Protein AF-0000000073390754 (afdb_homodimer)

Structure (mmCIF, N/CA/C/O backbone):
data_AF-0000000073390754-model_v1
#
loop_
_entity.id
_entity.type
_entity.pdbx_description
1 polymer 'Bleomycin resistance protein'
#
loop_
_atom_site.group_PDB
_atom_site.id
_atom_site.type_symbol
_atom_site.label_atom_id
_atom_site.label_alt_id
_atom_site.label_comp_id
_atom_site.label_asym_id
_atom_site.label_entity_id
_atom_site.label_seq_id
_atom_site.pdbx_PDB_ins_code
_atom_site.Cartn_x
_atom_site.Cartn_y
_atom_site.Cartn_z
_atom_site.occupancy
_atom_site.B_iso_or_equiv
_atom_site.auth_seq_id
_atom_site.auth_comp_id
_atom_site.auth_asym_id
_atom_site.auth_atom_id
_atom_site.pdbx_PDB_model_num
ATOM 1 N N . MET A 1 1 ? 7.16 15.562 25.062 1 41.97 1 MET A N 1
ATOM 2 C CA . MET A 1 1 ? 7.465 14.672 23.938 1 41.97 1 MET A CA 1
ATOM 3 C C . MET A 1 1 ? 6.258 14.523 23.016 1 41.97 1 MET A C 1
ATOM 5 O O . MET A 1 1 ? 5.184 14.117 23.453 1 41.97 1 MET A O 1
ATOM 9 N N . GLU A 1 2 ? 6.078 15.406 22.109 1 54.12 2 GLU A N 1
ATOM 10 C CA . GLU A 1 2 ? 4.82 15.5 21.375 1 54.12 2 GLU A CA 1
ATOM 11 C C . GLU A 1 2 ? 4.336 14.125 20.938 1 54.12 2 GLU A C 1
ATOM 13 O O . GLU A 1 2 ? 5.105 13.328 20.391 1 54.12 2 GLU A O 1
ATOM 18 N N . HIS A 1 3 ? 3.504 13.57 21.734 1 63.25 3 HIS A N 1
ATOM 19 C CA . HIS A 1 3 ? 2.98 12.203 21.672 1 63.25 3 HIS A CA 1
ATOM 20 C C . HIS A 1 3 ? 2.473 11.883 20.266 1 63.25 3 HIS A C 1
ATOM 22 O O . HIS A 1 3 ? 1.561 12.539 19.766 1 63.25 3 HIS A O 1
ATOM 28 N N . ALA A 1 4 ? 3.346 11.25 19.359 1 79.56 4 ALA A N 1
ATOM 29 C CA . ALA A 1 4 ? 2.984 10.812 18.016 1 79.56 4 ALA A CA 1
ATOM 30 C C . ALA A 1 4 ? 1.886 9.75 18.062 1 79.56 4 ALA A C 1
ATOM 32 O O . ALA A 1 4 ? 1.919 8.844 18.906 1 79.56 4 ALA A O 1
ATOM 33 N N . ALA A 1 5 ? 0.81 10.047 17.453 1 88.44 5 ALA A N 1
ATOM 34 C CA . ALA A 1 5 ? -0.291 9.094 17.344 1 88.44 5 ALA A CA 1
ATOM 35 C C . ALA A 1 5 ? 0.131 7.859 16.547 1 88.44 5 ALA A C 1
ATOM 37 O O . ALA A 1 5 ? 0.721 7.977 15.477 1 88.44 5 ALA A O 1
ATOM 38 N N . PRO A 1 6 ? -0.139 6.688 17.031 1 90.75 6 PRO A N 1
ATOM 39 C CA . PRO A 1 6 ? 0.403 5.477 16.422 1 90.75 6 PRO A CA 1
ATOM 40 C C . PRO A 1 6 ? -0.321 5.098 15.125 1 90.75 6 PRO A C 1
ATOM 42 O O . PRO A 1 6 ? -1.534 5.289 15.016 1 90.75 6 PRO A O 1
ATOM 45 N N . LEU A 1 7 ? 0.376 4.578 14.18 1 96.25 7 LEU A N 1
ATOM 46 C CA . LEU A 1 7 ? -0.128 3.854 13.016 1 96.25 7 LEU A CA 1
ATOM 47 C C . LEU A 1 7 ? -0.094 2.348 13.25 1 96.25 7 LEU A C 1
ATOM 49 O O . LEU A 1 7 ? 0.881 1.823 13.797 1 96.25 7 LEU A O 1
ATOM 53 N N . HIS A 1 8 ? -1.084 1.657 12.797 1 97 8 HIS A N 1
ATOM 54 C CA . HIS A 1 8 ? -1.181 0.228 13.078 1 97 8 HIS A CA 1
ATOM 55 C C . HIS A 1 8 ? -0.895 -0.595 11.82 1 97 8 HIS A C 1
ATOM 57 O O . HIS A 1 8 ? -0.426 -1.731 11.914 1 97 8 HIS A O 1
ATOM 63 N N . ALA A 1 9 ? -1.192 -0.097 10.68 1 98.25 9 ALA A N 1
ATOM 64 C CA . ALA A 1 9 ? -0.991 -0.805 9.414 1 98.25 9 ALA A CA 1
ATOM 65 C C . ALA A 1 9 ? -1.046 0.157 8.234 1 98.25 9 ALA A C 1
ATOM 67 O O . ALA A 1 9 ? -1.713 1.192 8.297 1 98.25 9 ALA A O 1
ATOM 68 N N . THR A 1 10 ? -0.348 -0.12 7.246 1 98.81 10 THR A N 1
ATOM 69 C CA . THR A 1 10 ? -0.515 0.502 5.938 1 98.81 10 THR A CA 1
ATOM 70 C C . THR A 1 10 ? -1.057 -0.503 4.926 1 98.81 10 THR A C 1
ATOM 72 O O . THR A 1 10 ? -0.692 -1.681 4.957 1 98.81 10 THR A O 1
ATOM 75 N N . ILE A 1 11 ? -1.938 -0.03 4.105 1 98.94 11 ILE A N 1
ATOM 76 C CA . ILE A 1 11 ? -2.68 -0.898 3.197 1 98.94 11 ILE A CA 1
ATOM 77 C C . ILE A 1 11 ? -2.576 -0.363 1.771 1 98.94 11 ILE A C 1
ATOM 79 O O . ILE A 1 11 ? -2.967 0.775 1.498 1 98.94 11 ILE A O 1
ATOM 83 N N . PRO A 1 12 ? -2.066 -1.199 0.86 1 99 12 PRO A N 1
ATOM 84 C CA . PRO A 1 12 ? -2.055 -0.756 -0.536 1 99 12 PRO A CA 1
ATOM 85 C C . PRO A 1 12 ? -3.459 -0.607 -1.118 1 99 12 PRO A C 1
ATOM 87 O O . PRO A 1 12 ? -4.359 -1.375 -0.772 1 99 12 PRO A O 1
ATOM 90 N N . VAL A 1 13 ? -3.602 0.391 -1.93 1 99 13 VAL A N 1
ATOM 91 C CA . VAL A 1 13 ? -4.781 0.561 -2.775 1 99 13 VAL A CA 1
ATOM 92 C C . VAL A 1 13 ? -4.379 0.456 -4.246 1 99 13 VAL A C 1
ATOM 94 O O . VAL A 1 13 ? -3.65 1.308 -4.758 1 99 13 VAL A O 1
ATOM 97 N N . LEU A 1 14 ? -4.855 -0.544 -4.91 1 99 14 LEU A N 1
ATOM 98 C CA . LEU A 1 14 ? -4.449 -0.851 -6.277 1 99 14 LEU A CA 1
ATOM 99 C C . LEU A 1 14 ? -5.566 -0.528 -7.262 1 99 14 LEU A C 1
ATOM 101 O O . LEU A 1 14 ? -6.746 -0.557 -6.902 1 99 14 LEU A O 1
ATOM 105 N N . ALA A 1 15 ? -5.184 -0.204 -8.461 1 98.94 15 ALA A N 1
ATOM 106 C CA . ALA A 1 15 ? -6.148 0.041 -9.531 1 98.94 15 ALA A CA 1
ATOM 107 C C . ALA A 1 15 ? -6.688 -1.271 -10.094 1 98.94 15 ALA A C 1
ATOM 109 O O . ALA A 1 15 ? -5.934 -2.229 -10.281 1 98.94 15 ALA A O 1
ATOM 110 N N . SER A 1 16 ? -7.922 -1.329 -10.297 1 98.94 16 SER A N 1
ATOM 111 C CA . SER A 1 16 ? -8.57 -2.475 -10.93 1 98.94 16 SER A CA 1
ATOM 112 C C . SER A 1 16 ? -9.461 -2.039 -12.094 1 98.94 16 SER A C 1
ATOM 114 O O . SER A 1 16 ? -10.273 -1.123 -11.953 1 98.94 16 SER A O 1
ATOM 116 N N . LEU A 1 17 ? -9.336 -2.711 -13.234 1 98.88 17 LEU A N 1
ATOM 117 C CA . LEU A 1 17 ? -10.18 -2.408 -14.383 1 98.88 17 LEU A CA 1
ATOM 118 C C . LEU A 1 17 ? -11.5 -3.166 -14.305 1 98.88 17 LEU A C 1
ATOM 120 O O . LEU A 1 17 ? -12.461 -2.832 -15.008 1 98.88 17 LEU A O 1
ATOM 124 N N . ASP A 1 18 ? -11.547 -4.199 -13.539 1 98.88 18 ASP A N 1
ATOM 125 C CA . ASP A 1 18 ? -12.695 -5.074 -13.297 1 98.88 18 ASP A CA 1
ATOM 126 C C . ASP A 1 18 ? -12.578 -5.77 -11.945 1 98.88 18 ASP A C 1
ATOM 128 O O . ASP A 1 18 ? -11.773 -6.688 -11.773 1 98.88 18 ASP A O 1
ATOM 132 N N . LEU A 1 19 ? -13.445 -5.387 -11.016 1 98.88 19 LEU A N 1
ATOM 133 C CA . LEU A 1 19 ? -13.305 -5.848 -9.633 1 98.88 19 LEU A CA 1
ATOM 134 C C . LEU A 1 19 ? -13.609 -7.336 -9.531 1 98.88 19 LEU A C 1
ATOM 136 O O . LEU A 1 19 ? -13.039 -8.031 -8.68 1 98.88 19 LEU A O 1
ATOM 140 N N . ASP A 1 20 ? -14.461 -7.82 -10.383 1 98.81 20 ASP A N 1
ATOM 141 C CA . ASP A 1 20 ? -14.727 -9.258 -10.383 1 98.81 20 ASP A CA 1
ATOM 142 C C . ASP A 1 20 ? -13.484 -10.039 -10.82 1 98.81 20 ASP A C 1
ATOM 144 O O . ASP A 1 20 ? -13.172 -11.078 -10.242 1 98.81 20 ASP A O 1
ATOM 148 N N . GLU A 1 21 ? -12.828 -9.555 -11.828 1 98.88 21 GLU A N 1
ATOM 149 C CA . GLU A 1 21 ? -11.602 -10.195 -12.281 1 98.88 21 GLU A CA 1
ATOM 150 C C . GLU A 1 21 ? -10.516 -10.133 -11.211 1 98.88 21 GLU A C 1
ATOM 152 O O . GLU A 1 21 ? -9.789 -11.102 -11 1 98.88 21 GLU A O 1
ATOM 157 N N . SER A 1 22 ? -10.406 -8.977 -10.516 1 98.94 22 SER A N 1
ATOM 158 C CA . SER A 1 22 ? -9.453 -8.867 -9.414 1 98.94 22 SER A CA 1
ATOM 159 C C . SER A 1 22 ? -9.789 -9.836 -8.289 1 98.94 22 SER A C 1
ATOM 161 O O . SER A 1 22 ? -8.922 -10.555 -7.801 1 98.94 22 SER A O 1
ATOM 163 N N . ALA A 1 23 ? -11.062 -9.859 -7.922 1 98.88 23 ALA A N 1
ATOM 164 C CA . ALA A 1 23 ? -11.484 -10.781 -6.871 1 98.88 23 ALA A CA 1
ATOM 165 C C . ALA A 1 23 ? -11.117 -12.219 -7.223 1 98.88 23 ALA A C 1
ATOM 167 O O . ALA A 1 23 ? -10.57 -12.945 -6.391 1 98.88 23 ALA A O 1
ATOM 168 N N . ALA A 1 24 ? -11.383 -12.625 -8.445 1 98.88 24 ALA A N 1
ATOM 169 C CA . ALA A 1 24 ? -11.117 -13.984 -8.906 1 98.88 24 ALA A CA 1
ATOM 170 C C . ALA A 1 24 ? -9.617 -14.281 -8.891 1 98.88 24 ALA A C 1
ATOM 172 O O . ALA A 1 24 ? -9.195 -15.359 -8.453 1 98.88 24 ALA A O 1
ATOM 173 N N . PHE A 1 25 ? -8.852 -13.391 -9.32 1 98.94 25 PHE A N 1
ATOM 174 C CA . PHE A 1 25 ? -7.406 -13.594 -9.391 1 98.94 25 PHE A CA 1
ATOM 175 C C . PHE A 1 25 ? -6.805 -13.68 -7.988 1 98.94 25 PHE A C 1
ATOM 177 O O . PHE A 1 25 ? -6.086 -14.633 -7.672 1 98.94 25 PHE A O 1
ATOM 184 N N . TYR A 1 26 ? -7.082 -12.711 -7.141 1 98.88 26 TYR A N 1
ATOM 185 C CA . TYR A 1 26 ? -6.43 -12.625 -5.836 1 98.88 26 TYR A CA 1
ATOM 186 C C . TYR A 1 26 ? -6.91 -13.742 -4.91 1 98.88 26 TYR A C 1
ATOM 188 O O . TYR A 1 26 ? -6.141 -14.25 -4.098 1 98.88 26 TYR A O 1
ATOM 196 N N . SER A 1 27 ? -8.211 -14.133 -5.031 1 98.38 27 SER A N 1
ATOM 197 C CA . SER A 1 27 ? -8.688 -15.25 -4.223 1 98.38 27 SER A CA 1
ATOM 198 C C . SER A 1 27 ? -8.242 -16.578 -4.809 1 98.38 27 SER A C 1
ATOM 200 O O . SER A 1 27 ? -7.785 -17.469 -4.078 1 98.38 27 SER A O 1
ATOM 202 N N . GLY A 1 28 ? -8.289 -16.734 -6.105 1 98.19 28 GLY A N 1
ATOM 203 C CA . GLY A 1 28 ? -8.031 -18 -6.762 1 98.19 28 GLY A CA 1
ATOM 204 C C . GLY A 1 28 ? -6.555 -18.312 -6.918 1 98.19 28 GLY A C 1
ATOM 205 O O . GLY A 1 28 ? -6.137 -19.453 -6.781 1 98.19 28 GLY A O 1
ATOM 206 N N . ARG A 1 29 ? -5.754 -17.234 -7.137 1 98.31 29 ARG A N 1
ATOM 207 C CA . ARG A 1 29 ? -4.367 -17.484 -7.512 1 98.31 29 ARG A CA 1
ATOM 208 C C . ARG A 1 29 ? -3.42 -17.109 -6.375 1 98.31 29 ARG A C 1
ATOM 210 O O . ARG A 1 29 ? -2.338 -17.688 -6.246 1 98.31 29 ARG A O 1
ATOM 217 N N . LEU A 1 30 ? -3.848 -16.141 -5.512 1 98.38 30 LEU A N 1
ATOM 218 C CA . LEU A 1 30 ? -2.887 -15.633 -4.539 1 98.38 30 LEU A CA 1
ATOM 219 C C . LEU A 1 30 ? -3.33 -15.961 -3.115 1 98.38 30 LEU A C 1
ATOM 221 O O . LEU A 1 30 ? -2.641 -15.625 -2.15 1 98.38 30 LEU A O 1
ATOM 225 N N . GLY A 1 31 ? -4.473 -16.531 -2.926 1 97.69 31 GLY A N 1
ATOM 226 C CA . GLY A 1 31 ? -4.883 -17.062 -1.637 1 97.69 31 GLY A CA 1
ATOM 227 C C . GLY A 1 31 ? -5.523 -16.016 -0.734 1 97.69 31 GLY A C 1
ATOM 228 O O . GLY A 1 31 ? -5.656 -16.234 0.472 1 97.69 31 GLY A O 1
ATOM 229 N N . PHE A 1 32 ? -5.867 -14.914 -1.277 1 98.38 32 PHE A N 1
ATOM 230 C CA . PHE A 1 32 ? -6.621 -13.93 -0.5 1 98.38 32 PHE A CA 1
ATOM 231 C C . PHE A 1 32 ? -8.086 -14.344 -0.384 1 98.38 32 PHE A C 1
ATOM 233 O O . PHE A 1 32 ? -8.555 -15.203 -1.131 1 98.38 32 PHE A O 1
ATOM 240 N N . THR A 1 33 ? -8.719 -13.719 0.602 1 98.38 33 THR A N 1
ATOM 241 C CA . THR A 1 33 ? -10.164 -13.805 0.746 1 98.38 33 THR A CA 1
ATOM 242 C C . THR A 1 33 ? -10.812 -12.438 0.517 1 98.38 33 THR A C 1
ATOM 244 O O . THR A 1 33 ? -10.312 -11.422 0.995 1 98.38 33 THR A O 1
ATOM 247 N N . VAL A 1 34 ? -11.938 -12.398 -0.206 1 98.62 34 VAL A N 1
ATOM 248 C CA . VAL A 1 34 ? -12.672 -11.156 -0.402 1 98.62 34 VAL A CA 1
ATOM 249 C C . VAL A 1 34 ? -13.422 -10.789 0.875 1 98.62 34 VAL A C 1
ATOM 251 O O . VAL A 1 34 ? -14.297 -11.547 1.325 1 98.62 34 VAL A O 1
ATOM 254 N N . ALA A 1 35 ? -13.094 -9.672 1.425 1 98.5 35 ALA A N 1
ATOM 255 C CA . ALA A 1 35 ? -13.703 -9.242 2.684 1 98.5 35 ALA A CA 1
ATOM 256 C C . ALA A 1 35 ? -14.883 -8.305 2.434 1 98.5 35 ALA A C 1
ATOM 258 O O . ALA A 1 35 ? -15.82 -8.25 3.232 1 98.5 35 ALA A O 1
ATOM 259 N N . SER A 1 36 ? -14.789 -7.504 1.433 1 97.88 36 SER A N 1
ATOM 260 C CA . SER A 1 36 ? -15.828 -6.535 1.087 1 97.88 36 SER A CA 1
ATOM 261 C C . SER A 1 36 ? -15.797 -6.207 -0.402 1 97.88 36 SER A C 1
ATOM 263 O O . SER A 1 36 ? -14.727 -6.129 -1.007 1 97.88 36 SER A O 1
ATOM 265 N N . ARG A 1 37 ? -16.969 -6.059 -0.962 1 97.19 37 ARG A N 1
ATOM 266 C CA . ARG A 1 37 ? -17.109 -5.672 -2.363 1 97.19 37 ARG A CA 1
ATOM 267 C C . ARG A 1 37 ? -18.312 -4.766 -2.562 1 97.19 37 ARG A C 1
ATOM 269 O O . ARG A 1 37 ? -19.438 -5.109 -2.164 1 97.19 37 ARG A O 1
ATOM 276 N N . THR A 1 38 ? -18.047 -3.674 -3.047 1 97.31 38 THR A N 1
ATOM 277 C CA . THR A 1 38 ? -19.078 -2.768 -3.541 1 97.31 38 THR A CA 1
ATOM 278 C C . THR A 1 38 ? -18.953 -2.582 -5.051 1 97.31 38 THR A C 1
ATOM 280 O O . THR A 1 38 ? -18.219 -3.316 -5.715 1 97.31 38 THR A O 1
ATOM 283 N N . ASP A 1 39 ? -19.719 -1.66 -5.602 1 97.38 39 ASP A N 1
ATOM 284 C CA . ASP A 1 39 ? -19.703 -1.452 -7.047 1 97.38 39 ASP A CA 1
ATOM 285 C C . ASP A 1 39 ? -18.344 -0.891 -7.5 1 97.38 39 ASP A C 1
ATOM 287 O O . ASP A 1 39 ? -17.906 -1.144 -8.625 1 97.38 39 ASP A O 1
ATOM 291 N N . ASP A 1 40 ? -17.703 -0.2 -6.582 1 98.06 40 ASP A N 1
ATOM 292 C CA . ASP A 1 40 ? -16.516 0.49 -7.078 1 98.06 40 ASP A CA 1
ATOM 293 C C . ASP A 1 40 ? -15.328 0.272 -6.148 1 98.06 40 ASP A C 1
ATOM 295 O O . ASP A 1 40 ? -14.312 0.955 -6.266 1 98.06 40 ASP A O 1
ATOM 299 N N . TYR A 1 41 ? -15.461 -0.725 -5.27 1 98.62 41 TYR A N 1
ATOM 300 C CA . TYR A 1 41 ? -14.375 -0.938 -4.316 1 98.62 41 TYR A CA 1
ATOM 301 C C . TYR A 1 41 ? -14.328 -2.391 -3.859 1 98.62 41 TYR A C 1
ATOM 303 O O . TYR A 1 41 ? -15.375 -3.029 -3.697 1 98.62 41 TYR A O 1
ATOM 311 N N . LEU A 1 42 ? -13.18 -2.92 -3.656 1 98.88 42 LEU A N 1
ATOM 312 C CA . LEU A 1 42 ? -12.953 -4.301 -3.252 1 98.88 42 LEU A CA 1
ATOM 313 C C . LEU A 1 42 ? -11.883 -4.383 -2.168 1 98.88 42 LEU A C 1
ATOM 315 O O . LEU A 1 42 ? -10.852 -3.705 -2.252 1 98.88 42 LEU A O 1
ATOM 319 N N . ILE A 1 43 ? -12.109 -5.105 -1.102 1 98.88 43 ILE A N 1
ATOM 320 C CA . ILE A 1 43 ? -11.125 -5.383 -0.065 1 98.88 43 ILE A CA 1
ATOM 321 C C . ILE A 1 43 ? -10.836 -6.883 -0.012 1 98.88 43 ILE A C 1
ATOM 323 O O . ILE A 1 43 ? -11.766 -7.691 0.084 1 98.88 43 ILE A O 1
ATOM 327 N N . ALA A 1 44 ? -9.617 -7.246 -0.116 1 98.88 44 ALA A N 1
ATOM 328 C CA . ALA A 1 44 ? -9.141 -8.617 0.044 1 98.88 44 ALA A CA 1
ATOM 329 C C . ALA A 1 44 ? -8.203 -8.742 1.24 1 98.88 44 ALA A C 1
ATOM 331 O O . ALA A 1 44 ? -7.441 -7.816 1.532 1 98.88 44 ALA A O 1
ATOM 332 N N . THR A 1 45 ? -8.234 -9.898 1.915 1 98.62 45 THR A N 1
ATOM 333 C CA . THR A 1 45 ? -7.43 -10.078 3.117 1 98.62 45 THR A CA 1
ATOM 334 C C . THR A 1 45 ? -6.715 -11.43 3.086 1 98.62 45 THR A C 1
ATOM 336 O O . THR A 1 45 ? -7.184 -12.367 2.443 1 98.62 45 THR A O 1
ATOM 339 N N . ARG A 1 46 ? -5.598 -11.469 3.648 1 97.88 46 ARG A N 1
ATOM 340 C CA . ARG A 1 46 ? -4.805 -12.68 3.85 1 97.88 46 ARG A CA 1
ATOM 341 C C . ARG A 1 46 ? -3.871 -12.523 5.047 1 97.88 46 ARG A C 1
ATOM 343 O O . ARG A 1 46 ? -3.082 -11.578 5.113 1 97.88 46 ARG A O 1
ATOM 350 N N . ASP A 1 47 ? -4.012 -13.43 6.078 1 97.44 47 ASP A N 1
ATOM 351 C CA . ASP A 1 47 ? -3.123 -13.5 7.234 1 97.44 47 ASP A CA 1
ATOM 352 C C . ASP A 1 47 ? -3.1 -12.172 7.988 1 97.44 47 ASP A C 1
ATOM 354 O O . ASP A 1 47 ? -2.039 -11.719 8.422 1 97.44 47 ASP A O 1
ATOM 358 N N . GLY A 1 48 ? -4.227 -11.492 8.031 1 96.38 48 GLY A N 1
ATOM 359 C CA . GLY A 1 48 ? -4.309 -10.227 8.75 1 96.38 48 GLY A CA 1
ATOM 360 C C . GLY A 1 48 ? -3.867 -9.039 7.918 1 96.38 48 GLY A C 1
ATOM 361 O O . GLY A 1 48 ? -3.965 -7.895 8.367 1 96.38 48 GLY A O 1
ATOM 362 N N . CYS A 1 49 ? -3.404 -9.258 6.695 1 98.06 49 CYS A N 1
ATOM 363 C CA . CYS A 1 49 ? -3.029 -8.195 5.766 1 98.06 49 CYS A CA 1
ATOM 364 C C . CYS A 1 49 ? -4.176 -7.875 4.816 1 98.06 49 CYS A C 1
ATOM 366 O O . CYS A 1 49 ? -5.059 -8.703 4.594 1 98.06 49 CYS A O 1
ATOM 368 N N . GLU A 1 50 ? -4.098 -6.625 4.293 1 98.75 50 GLU A N 1
ATOM 369 C CA . GLU A 1 50 ? -5.164 -6.199 3.391 1 98.75 50 GLU A CA 1
ATOM 370 C C . GLU A 1 50 ? -4.59 -5.605 2.105 1 98.75 50 GLU A C 1
ATOM 372 O O . GLU A 1 50 ? -3.5 -5.031 2.111 1 98.75 50 GLU A O 1
ATOM 377 N N . LEU A 1 51 ? -5.352 -5.812 1.069 1 98.94 51 LEU A N 1
ATOM 378 C CA . LEU A 1 51 ? -5.27 -5.078 -0.187 1 98.94 51 LEU A CA 1
ATOM 379 C C . LEU A 1 51 ? -6.621 -4.465 -0.544 1 98.94 51 LEU A C 1
ATOM 381 O O . LEU A 1 51 ? -7.656 -5.125 -0.439 1 98.94 51 LEU A O 1
ATOM 385 N N . HIS A 1 52 ? -6.574 -3.215 -0.926 1 99 52 HIS A N 1
ATOM 386 C CA . HIS A 1 52 ? -7.762 -2.549 -1.447 1 99 52 HIS A CA 1
ATOM 387 C C . HIS A 1 52 ? -7.656 -2.33 -2.953 1 99 52 HIS A C 1
ATOM 389 O O . HIS A 1 52 ? -6.555 -2.246 -3.496 1 99 52 HIS A O 1
ATOM 395 N N . PHE A 1 53 ? -8.805 -2.32 -3.562 1 98.94 53 PHE A N 1
ATOM 396 C CA . PHE A 1 53 ? -8.891 -2.078 -5 1 98.94 53 PHE A CA 1
ATOM 397 C C . PHE A 1 53 ? -9.969 -1.047 -5.309 1 98.94 53 PHE A C 1
ATOM 399 O O . PHE A 1 53 ? -11.086 -1.142 -4.805 1 98.94 53 PHE A O 1
ATOM 406 N N . TRP A 1 54 ? -9.625 -0.083 -6.062 1 98.81 54 TRP A N 1
ATOM 407 C CA . TRP A 1 54 ? -10.609 0.862 -6.574 1 98.81 54 TRP A CA 1
ATOM 408 C C . TRP A 1 54 ? -10.844 0.653 -8.07 1 98.81 54 TRP A C 1
ATOM 410 O O . TRP A 1 54 ? -9.938 0.237 -8.789 1 98.81 54 TRP A O 1
ATOM 420 N N . LEU A 1 55 ? -12.031 0.885 -8.5 1 98.81 55 LEU A N 1
ATOM 421 C CA . LEU A 1 55 ? -12.367 0.741 -9.914 1 98.81 55 LEU A CA 1
ATOM 422 C C . LEU A 1 55 ? -11.766 1.877 -10.734 1 98.81 55 LEU A C 1
ATOM 424 O O . LEU A 1 55 ? -12.102 3.045 -10.523 1 98.81 55 LEU A O 1
ATOM 428 N N . CYS A 1 56 ? -10.875 1.48 -11.609 1 98.69 56 CYS A N 1
ATOM 429 C CA . CYS A 1 56 ? -10.125 2.424 -12.43 1 98.69 56 CYS A CA 1
ATOM 430 C C . CYS A 1 56 ? -10.422 2.213 -13.906 1 98.69 56 CYS A C 1
ATOM 432 O O . CYS A 1 56 ? -10.375 1.083 -14.398 1 98.69 56 CYS A O 1
ATOM 434 N N . GLY A 1 57 ? -10.656 3.266 -14.633 1 98.12 57 GLY A N 1
ATOM 435 C CA . GLY A 1 57 ? -10.969 3.156 -16.047 1 98.12 57 GLY A CA 1
ATOM 436 C C . GLY A 1 57 ? -9.742 3.238 -16.938 1 98.12 57 GLY A C 1
ATOM 437 O O . GLY A 1 57 ? -9.844 3.143 -18.156 1 98.12 57 GLY A O 1
ATOM 438 N N . GLU A 1 58 ? -8.602 3.439 -16.375 1 98.75 58 GLU A N 1
ATOM 439 C CA . GLU A 1 58 ? -7.383 3.674 -17.141 1 98.75 58 GLU A CA 1
ATOM 440 C C . GLU A 1 58 ? -6.367 2.559 -16.922 1 98.75 58 GLU A C 1
ATOM 442 O O . GLU A 1 58 ? -5.703 2.52 -15.883 1 98.75 58 GLU A O 1
ATOM 447 N N . ARG A 1 59 ? -6.109 1.746 -17.938 1 98.75 59 ARG A N 1
ATOM 448 C CA . ARG A 1 59 ? -5.164 0.64 -17.844 1 98.75 59 ARG A CA 1
ATOM 449 C C . ARG A 1 59 ? -3.762 1.144 -17.516 1 98.75 59 ARG A C 1
ATOM 451 O O . ARG A 1 59 ? -3.025 0.494 -16.766 1 98.75 59 ARG A O 1
ATOM 458 N N . HIS A 1 60 ? -3.412 2.324 -18.062 1 98.88 60 HIS A N 1
ATOM 459 C CA . HIS A 1 60 ? -2.098 2.914 -17.828 1 98.88 60 HIS A CA 1
ATOM 460 C C . HIS A 1 60 ? -1.83 3.102 -16.344 1 98.88 60 HIS A C 1
ATOM 462 O O . HIS A 1 60 ? -0.701 2.918 -15.883 1 98.88 60 HIS A O 1
ATOM 468 N N . ILE A 1 61 ? -2.783 3.422 -15.547 1 98.88 61 ILE A N 1
ATOM 469 C CA . ILE A 1 61 ? -2.621 3.604 -14.109 1 98.88 61 ILE A CA 1
ATOM 470 C C . ILE A 1 61 ? -2.309 2.26 -13.453 1 98.88 61 ILE A C 1
ATOM 472 O O . ILE A 1 61 ? -1.355 2.146 -12.68 1 98.88 61 ILE A O 1
ATOM 476 N N . ALA A 1 62 ? -3.072 1.232 -13.789 1 98.88 62 ALA A N 1
ATOM 477 C CA . ALA A 1 62 ? -2.85 -0.094 -13.219 1 98.88 62 ALA A CA 1
ATOM 478 C C . ALA A 1 62 ? -1.451 -0.607 -13.555 1 98.88 62 ALA A C 1
ATOM 480 O O . ALA A 1 62 ? -0.764 -1.162 -12.695 1 98.88 62 ALA A O 1
ATOM 481 N N . GLU A 1 63 ? -1.02 -0.338 -14.758 1 98.88 63 GLU A N 1
ATOM 482 C CA . GLU A 1 63 ? 0.268 -0.834 -15.234 1 98.88 63 GLU A CA 1
ATOM 483 C C . GLU A 1 63 ? 1.426 -0.102 -14.562 1 98.88 63 GLU A C 1
ATOM 485 O O . GLU A 1 63 ? 2.58 -0.52 -14.672 1 98.88 63 GLU A O 1
ATOM 490 N N . ASN A 1 64 ? 1.121 0.985 -13.859 1 98.88 64 ASN A N 1
ATOM 491 C CA . ASN A 1 64 ? 2.123 1.729 -13.102 1 98.88 64 ASN A CA 1
ATOM 492 C C . ASN A 1 64 ? 1.83 1.7 -11.602 1 98.88 64 ASN A C 1
ATOM 494 O O . ASN A 1 64 ? 2.289 2.57 -10.859 1 98.88 64 ASN A O 1
ATOM 498 N N . THR A 1 65 ? 0.962 0.766 -11.203 1 98.88 65 THR A N 1
ATOM 499 C CA . THR A 1 65 ? 0.637 0.513 -9.805 1 98.88 65 THR A CA 1
ATOM 500 C C . THR A 1 65 ? 1.359 -0.732 -9.297 1 98.88 65 THR A C 1
ATOM 502 O O . THR A 1 65 ? 1.46 -1.731 -10.016 1 98.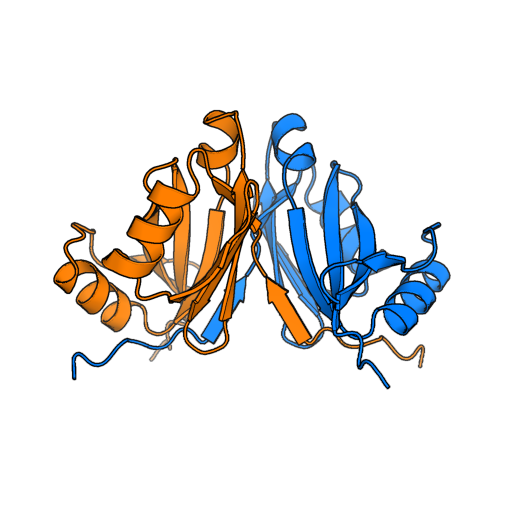88 65 THR A O 1
ATOM 505 N N . SER A 1 66 ? 1.948 -0.667 -8.133 1 98.94 66 SER A N 1
ATOM 506 C CA . SER A 1 66 ? 2.576 -1.822 -7.5 1 98.94 66 SER A CA 1
ATOM 507 C C . SER A 1 66 ? 2.396 -1.791 -5.984 1 98.94 66 SER A C 1
ATOM 509 O O . SER A 1 66 ? 1.926 -0.795 -5.434 1 98.94 66 SER A O 1
ATOM 511 N N . CYS A 1 67 ? 2.703 -2.852 -5.344 1 98.94 67 CYS A N 1
ATOM 512 C CA . CYS A 1 67 ? 2.852 -2.916 -3.895 1 98.94 67 CYS A CA 1
ATOM 513 C C . CYS A 1 67 ? 3.906 -3.943 -3.5 1 98.94 67 CYS A C 1
ATOM 515 O O . CYS A 1 67 ? 4.391 -4.699 -4.344 1 98.94 67 CYS A O 1
ATOM 517 N N . TYR A 1 68 ? 4.316 -3.836 -2.295 1 98.88 68 TYR A N 1
ATOM 518 C CA . TYR A 1 68 ? 5.242 -4.793 -1.698 1 98.88 68 TYR A CA 1
ATOM 519 C C . TYR A 1 68 ? 4.555 -5.605 -0.604 1 98.88 68 TYR A C 1
ATOM 521 O O . TYR A 1 68 ? 3.604 -5.129 0.023 1 98.88 68 TYR A O 1
ATOM 529 N N . ALA A 1 69 ? 4.926 -6.836 -0.465 1 98.69 69 ALA A N 1
ATOM 530 C CA . ALA A 1 69 ? 4.457 -7.688 0.626 1 98.69 69 ALA A CA 1
ATOM 531 C C . ALA A 1 69 ? 5.605 -8.508 1.212 1 98.69 69 ALA A C 1
ATOM 533 O O . ALA A 1 69 ? 6.461 -9 0.477 1 98.69 69 ALA A O 1
ATOM 534 N N . ARG A 1 70 ? 5.59 -8.633 2.498 1 98.19 70 ARG A N 1
ATOM 535 C CA . ARG A 1 70 ? 6.582 -9.453 3.184 1 98.19 70 ARG A CA 1
ATOM 536 C C . ARG A 1 70 ? 6.051 -10.859 3.443 1 98.19 70 ARG A C 1
ATOM 538 O O . ARG A 1 70 ? 4.902 -11.023 3.859 1 98.19 70 ARG A O 1
ATOM 545 N N . GLY A 1 71 ? 6.852 -11.828 3.172 1 97.25 71 GLY A N 1
ATOM 546 C CA . GLY A 1 71 ? 6.48 -13.203 3.43 1 97.25 71 GLY A CA 1
ATOM 547 C C . GLY A 1 71 ? 7.57 -14.195 3.066 1 97.25 71 GLY A C 1
ATOM 548 O O . GLY A 1 71 ? 8.68 -13.797 2.695 1 97.25 71 GLY A O 1
ATOM 549 N N . ASP A 1 72 ? 7.289 -15.484 3.328 1 95.12 72 ASP A N 1
ATOM 550 C CA . ASP A 1 72 ? 8.188 -16.547 2.893 1 95.12 72 ASP A CA 1
ATOM 551 C C . ASP A 1 72 ? 8.117 -16.734 1.379 1 95.12 72 ASP A C 1
ATOM 553 O O . ASP A 1 72 ? 7.285 -17.5 0.877 1 95.12 72 ASP A O 1
ATOM 557 N N . VAL A 1 73 ? 9.07 -16.172 0.746 1 97.12 73 VAL A N 1
ATOM 558 C CA . VAL A 1 73 ? 8.984 -15.961 -0.697 1 97.12 73 VAL A CA 1
ATOM 559 C C . VAL A 1 73 ? 9.039 -17.312 -1.414 1 97.12 73 VAL A C 1
ATOM 561 O O . VAL A 1 73 ? 8.336 -17.516 -2.404 1 97.12 73 VAL A O 1
ATOM 564 N N . ARG A 1 74 ? 9.859 -18.25 -1.023 1 96.31 74 ARG A N 1
ATOM 565 C CA . ARG A 1 74 ? 9.938 -19.562 -1.658 1 96.31 74 ARG A CA 1
ATOM 566 C C . ARG A 1 74 ? 8.641 -20.344 -1.471 1 96.31 74 ARG A C 1
ATOM 568 O O . ARG A 1 74 ? 8.156 -20.984 -2.406 1 96.31 74 ARG A O 1
ATOM 575 N N . ALA A 1 75 ? 8.109 -20.266 -0.287 1 97.56 75 ALA A N 1
ATOM 576 C CA . ALA A 1 75 ? 6.84 -20.938 -0.011 1 97.56 75 ALA A CA 1
ATOM 577 C C . ALA A 1 75 ? 5.703 -20.312 -0.814 1 97.56 75 ALA A C 1
ATOM 579 O O . ALA A 1 75 ? 4.824 -21.016 -1.315 1 97.56 75 ALA A O 1
ATOM 580 N N . LEU A 1 76 ? 5.699 -19.031 -0.922 1 98.25 76 LEU A N 1
ATOM 581 C CA . LEU A 1 76 ? 4.684 -18.344 -1.711 1 98.25 76 LEU A CA 1
ATOM 582 C C . LEU A 1 76 ? 4.785 -18.734 -3.182 1 98.25 76 LEU A C 1
ATOM 584 O O . LEU A 1 76 ? 3.766 -18.953 -3.842 1 98.25 76 LEU A O 1
ATOM 588 N N . HIS A 1 77 ? 6.012 -18.797 -3.674 1 98.25 77 HIS A N 1
ATOM 589 C CA . HIS A 1 77 ? 6.215 -19.219 -5.055 1 98.25 77 HIS A CA 1
ATOM 590 C C . HIS A 1 77 ? 5.609 -20.609 -5.289 1 98.25 77 HIS A C 1
ATOM 592 O O . HIS A 1 77 ? 4.891 -20.812 -6.27 1 98.25 77 HIS A O 1
ATOM 598 N N . ALA A 1 78 ? 5.91 -21.516 -4.395 1 97.94 78 ALA A N 1
ATOM 599 C CA . ALA A 1 78 ? 5.371 -22.875 -4.5 1 97.94 78 ALA A CA 1
ATOM 600 C C . ALA A 1 78 ? 3.846 -22.859 -4.465 1 97.94 78 ALA A C 1
ATOM 602 O O . ALA A 1 78 ? 3.195 -23.516 -5.277 1 97.94 78 ALA A O 1
ATOM 603 N N . GLU A 1 79 ? 3.346 -22.125 -3.586 1 98 79 GLU A N 1
ATOM 604 C CA . GLU A 1 79 ? 1.896 -22.031 -3.445 1 98 79 GLU A CA 1
ATOM 605 C C . GLU A 1 79 ? 1.252 -21.469 -4.703 1 98 79 GLU A C 1
ATOM 607 O O . GLU A 1 79 ? 0.274 -22.016 -5.215 1 98 79 GLU A O 1
ATOM 612 N N . PHE A 1 80 ? 1.754 -20.328 -5.137 1 98.38 80 PHE A N 1
ATOM 613 C CA . PHE A 1 80 ? 1.175 -19.656 -6.297 1 98.38 80 PHE A CA 1
ATOM 614 C C . PHE A 1 80 ? 1.26 -20.547 -7.531 1 98.38 80 PHE A C 1
ATOM 616 O O . PHE A 1 80 ? 0.334 -20.578 -8.344 1 98.38 80 PHE A O 1
ATOM 623 N N . THR A 1 81 ? 2.375 -21.266 -7.688 1 98 81 THR A N 1
ATOM 624 C CA . THR A 1 81 ? 2.539 -22.188 -8.805 1 98 81 THR A CA 1
ATOM 625 C C . THR A 1 81 ? 1.536 -23.328 -8.719 1 98 81 THR A C 1
ATOM 627 O O . THR A 1 81 ? 0.943 -23.719 -9.727 1 98 81 THR A O 1
ATOM 630 N N . GLN A 1 82 ? 1.325 -23.812 -7.574 1 97.31 82 GLN A N 1
ATOM 631 C CA . GLN A 1 82 ? 0.335 -24.859 -7.363 1 97.31 82 GLN A CA 1
ATOM 632 C C . GLN A 1 82 ? -1.069 -24.375 -7.703 1 97.31 82 GLN A C 1
ATOM 634 O O . GLN A 1 82 ? -1.912 -25.156 -8.148 1 97.31 82 GLN A O 1
ATOM 639 N N . ARG A 1 83 ? -1.23 -23.141 -7.543 1 97.5 83 ARG A N 1
ATOM 640 C CA . ARG A 1 83 ? -2.531 -22.531 -7.828 1 97.5 83 ARG A CA 1
ATOM 641 C C . ARG A 1 83 ? -2.648 -22.156 -9.297 1 97.5 83 ARG A C 1
ATOM 643 O O . ARG A 1 83 ? -3.635 -21.547 -9.711 1 97.5 83 ARG A O 1
ATOM 650 N N . GLY A 1 84 ? -1.597 -22.375 -10.023 1 97.88 84 GLY A N 1
ATOM 651 C CA . GLY A 1 84 ? -1.757 -22.328 -11.469 1 97.88 84 GLY A CA 1
ATOM 652 C C . GLY A 1 84 ? -0.984 -21.203 -12.117 1 97.88 84 GLY A C 1
ATOM 653 O O . GLY A 1 84 ? -1.054 -21.016 -13.336 1 97.88 84 GLY A O 1
ATOM 654 N N . LEU A 1 85 ? -0.24 -20.438 -11.352 1 98.5 85 LEU A N 1
ATOM 655 C CA . LEU A 1 85 ? 0.564 -19.391 -11.953 1 98.5 85 LEU A CA 1
ATOM 656 C C . LEU A 1 85 ? 1.888 -19.938 -12.477 1 98.5 85 LEU A C 1
ATOM 658 O O . LEU A 1 85 ? 2.502 -20.797 -11.836 1 98.5 85 LEU A O 1
ATOM 662 N N . VAL A 1 86 ? 2.277 -19.469 -13.625 1 98.38 86 VAL A N 1
ATOM 663 C CA . VAL A 1 86 ? 3.613 -19.734 -14.148 1 98.38 86 VAL A CA 1
ATOM 664 C C . VAL A 1 86 ? 4.535 -18.562 -13.82 1 98.38 86 VAL A C 1
ATOM 666 O O . VAL A 1 86 ? 4.426 -17.484 -14.414 1 98.38 86 VAL A O 1
ATOM 669 N N . LEU A 1 87 ? 5.371 -18.766 -12.898 1 98.56 87 LEU A N 1
ATOM 670 C CA . LEU A 1 87 ? 6.223 -17.703 -12.375 1 98.56 87 LEU A CA 1
ATOM 671 C C . LEU A 1 87 ? 7.691 -18.109 -12.406 1 98.56 87 LEU A C 1
ATOM 673 O O . LEU A 1 87 ? 8.023 -19.25 -12.102 1 98.56 87 LEU A O 1
ATOM 677 N N . PRO A 1 88 ? 8.578 -17.219 -12.812 1 98.38 88 PRO A N 1
ATOM 678 C CA . PRO A 1 88 ? 9.992 -17.5 -12.539 1 98.38 88 PRO A CA 1
ATOM 679 C C . PRO A 1 88 ? 10.281 -17.656 -11.055 1 98.38 88 PRO A C 1
ATOM 681 O O . PRO A 1 88 ? 9.523 -17.156 -10.211 1 98.38 88 PRO A O 1
ATOM 684 N N . PRO A 1 89 ? 11.32 -18.344 -10.727 1 98.31 89 PRO A N 1
ATOM 685 C CA . PRO A 1 89 ? 11.688 -18.484 -9.312 1 98.31 89 PRO A CA 1
ATOM 686 C C . PRO A 1 89 ? 12.062 -17.156 -8.664 1 98.31 89 PRO A C 1
ATOM 688 O O . PRO A 1 89 ? 12.398 -16.203 -9.367 1 98.31 89 PRO A O 1
ATOM 691 N N . PRO A 1 90 ? 12.008 -17.141 -7.32 1 98.5 90 PRO A N 1
ATOM 692 C CA . PRO A 1 90 ? 12.461 -15.93 -6.617 1 98.5 90 PRO A CA 1
ATOM 693 C C . PRO A 1 90 ? 13.914 -15.586 -6.922 1 98.5 90 PRO A C 1
ATOM 695 O O . PRO A 1 90 ? 14.719 -16.469 -7.207 1 98.5 90 PRO A O 1
ATOM 698 N N . VAL A 1 91 ? 14.188 -14.305 -6.832 1 98.38 91 VAL A N 1
ATOM 699 C CA . VAL A 1 91 ? 15.516 -13.82 -7.168 1 98.38 91 VAL A CA 1
ATOM 700 C C . VAL A 1 91 ? 16.109 -13.07 -5.977 1 98.38 91 VAL A C 1
ATOM 702 O O . VAL A 1 91 ? 15.406 -12.336 -5.285 1 98.38 91 VAL A O 1
ATOM 705 N N . GLU A 1 92 ? 17.375 -13.266 -5.758 1 97.62 92 GLU A N 1
ATOM 706 C CA . GLU A 1 92 ? 18.094 -12.5 -4.742 1 97.62 92 GLU A CA 1
ATOM 707 C C . GLU A 1 92 ? 18.562 -11.156 -5.297 1 97.62 92 GLU A C 1
ATOM 709 O O . GLU A 1 92 ? 19.141 -11.102 -6.383 1 97.62 92 GLU A O 1
ATOM 714 N N . ARG A 1 93 ? 18.266 -10.133 -4.508 1 97.06 93 ARG A N 1
ATOM 715 C CA . ARG A 1 93 ? 18.578 -8.781 -4.965 1 97.06 93 ARG A CA 1
ATOM 716 C C . ARG A 1 93 ? 19.781 -8.211 -4.219 1 97.06 93 ARG A C 1
ATOM 718 O O . ARG A 1 93 ? 20.062 -8.625 -3.096 1 97.06 93 ARG A O 1
ATOM 725 N N . PRO A 1 94 ? 20.453 -7.219 -4.77 1 94.44 94 PRO A N 1
ATOM 726 C CA . PRO A 1 94 ? 21.672 -6.676 -4.176 1 94.44 94 PRO A CA 1
ATOM 727 C C . PRO A 1 94 ? 21.422 -5.969 -2.846 1 94.44 94 PRO A C 1
ATOM 729 O O . PRO A 1 94 ? 22.344 -5.75 -2.066 1 94.44 94 PRO A O 1
ATOM 732 N N . TRP A 1 95 ? 20.25 -5.645 -2.666 1 93.81 95 TRP A N 1
ATOM 733 C CA . TRP A 1 95 ? 19.953 -4.906 -1.443 1 93.81 95 TRP A CA 1
ATOM 734 C C . TRP A 1 95 ? 19.562 -5.859 -0.318 1 93.81 95 TRP A C 1
ATOM 736 O O . TRP A 1 95 ? 18.984 -5.441 0.69 1 93.81 95 TRP A O 1
ATOM 746 N N . GLY A 1 96 ? 19.75 -7.172 -0.509 1 94.88 96 GLY A N 1
ATOM 747 C CA . GLY A 1 96 ? 19.688 -8.125 0.583 1 94.88 96 GLY A CA 1
ATOM 748 C C . GLY A 1 96 ? 18.312 -8.766 0.719 1 94.88 96 GLY A C 1
ATOM 749 O O . GLY A 1 96 ? 17.984 -9.32 1.77 1 94.88 96 GLY A O 1
ATOM 750 N N . MET A 1 97 ? 17.547 -8.672 -0.317 1 97.06 97 MET A N 1
ATOM 751 C CA . MET A 1 97 ? 16.219 -9.273 -0.305 1 97.06 97 MET A CA 1
ATOM 752 C C . MET A 1 97 ? 16.125 -10.406 -1.325 1 97.06 97 MET A C 1
ATOM 754 O O . MET A 1 97 ? 16.75 -10.352 -2.381 1 97.06 97 MET A O 1
ATOM 758 N N . ARG A 1 98 ? 15.406 -11.461 -0.979 1 98.25 98 ARG A N 1
ATOM 759 C CA . ARG A 1 98 ? 14.875 -12.391 -1.972 1 98.25 98 ARG A CA 1
ATOM 760 C C . ARG A 1 98 ? 13.461 -12 -2.391 1 98.25 98 ARG A C 1
ATOM 762 O O . ARG A 1 98 ? 12.586 -11.805 -1.543 1 98.25 98 ARG A O 1
ATOM 769 N N . GLU A 1 99 ? 13.242 -11.906 -3.709 1 98.75 99 GLU A N 1
ATOM 770 C CA . GLU A 1 99 ? 11.969 -11.328 -4.137 1 98.75 99 GLU A CA 1
ATOM 771 C C . GLU A 1 99 ? 11.297 -12.203 -5.191 1 98.75 99 GLU A C 1
ATOM 773 O O . GLU A 1 99 ? 11.977 -12.875 -5.973 1 98.75 99 GLU A O 1
ATOM 778 N N . LEU A 1 100 ? 10.039 -12.227 -5.156 1 98.81 100 LEU A N 1
ATOM 779 C CA . LEU A 1 100 ? 9.125 -12.828 -6.125 1 98.81 100 LEU A CA 1
ATOM 780 C C . LEU A 1 100 ? 8.203 -11.773 -6.727 1 98.81 100 LEU A C 1
ATOM 782 O O . LEU A 1 100 ? 7.684 -10.914 -6.008 1 98.81 100 LEU A O 1
ATOM 786 N N . TYR A 1 101 ? 7.965 -11.82 -8.031 1 98.88 101 TYR A N 1
ATOM 787 C CA . TYR A 1 101 ? 7.152 -10.82 -8.719 1 98.88 101 TYR A CA 1
ATOM 788 C C . TYR A 1 101 ? 5.945 -11.461 -9.383 1 98.88 101 TYR A C 1
ATOM 790 O O . TYR A 1 101 ? 6.07 -12.484 -10.07 1 98.88 101 TYR A O 1
ATOM 798 N N . VAL A 1 102 ? 4.812 -10.898 -9.203 1 98.94 102 VAL A N 1
ATOM 799 C CA . VAL A 1 102 ? 3.566 -11.344 -9.812 1 98.94 102 VAL A CA 1
ATOM 800 C C . VAL A 1 102 ? 2.85 -10.164 -10.453 1 98.94 102 VAL A C 1
ATOM 802 O O . VAL A 1 102 ? 2.633 -9.133 -9.812 1 98.94 102 VAL A O 1
ATOM 805 N N . HIS A 1 103 ? 2.508 -10.266 -11.68 1 98.88 103 HIS A N 1
ATOM 806 C CA . HIS A 1 103 ? 1.612 -9.305 -12.32 1 98.88 103 HIS A CA 1
ATOM 807 C C . HIS A 1 103 ? 0.169 -9.797 -12.289 1 98.88 103 HIS A C 1
ATOM 809 O O . HIS A 1 103 ? -0.117 -10.922 -12.703 1 98.88 103 HIS A O 1
ATOM 815 N N . ASP A 1 104 ? -0.706 -8.945 -11.805 1 98.88 104 ASP A N 1
ATOM 816 C CA . ASP A 1 104 ? -2.113 -9.336 -11.867 1 98.88 104 ASP A CA 1
ATOM 817 C C . ASP A 1 104 ? -2.697 -9.07 -13.25 1 98.88 104 ASP A C 1
ATOM 819 O O . ASP A 1 104 ? -2.012 -8.539 -14.125 1 98.88 104 ASP A O 1
ATOM 823 N N . PRO A 1 105 ? -3.908 -9.398 -13.547 1 98.62 105 PRO A N 1
ATOM 824 C CA . PRO A 1 105 ? -4.469 -9.344 -14.898 1 98.62 105 PRO A CA 1
ATOM 825 C C . PRO A 1 105 ? -4.535 -7.922 -15.445 1 98.62 105 PRO A C 1
ATOM 827 O O . PRO A 1 105 ? -4.656 -7.734 -16.656 1 98.62 105 PRO A O 1
ATOM 830 N N . HIS A 1 106 ? -4.516 -6.938 -14.586 1 98.88 106 HIS A N 1
ATOM 831 C CA . HIS A 1 106 ? -4.703 -5.559 -15.031 1 98.88 106 HIS A CA 1
ATOM 832 C C . HIS A 1 106 ? -3.363 -4.844 -15.18 1 98.88 106 HIS A C 1
ATOM 834 O O . HIS A 1 106 ? -3.311 -3.711 -15.664 1 98.88 106 HIS A O 1
ATOM 840 N N . GLY A 1 107 ? -2.283 -5.484 -14.695 1 98.81 107 GLY A N 1
ATOM 841 C CA . GLY A 1 107 ? -0.956 -4.918 -14.883 1 98.81 107 GLY A CA 1
ATOM 842 C C . GLY A 1 107 ? -0.31 -4.465 -13.586 1 98.81 107 GLY A C 1
ATOM 843 O O . GLY A 1 107 ? 0.837 -4.012 -13.586 1 98.81 107 GLY A O 1
ATOM 844 N N . ASN A 1 108 ? -1.019 -4.512 -12.445 1 98.94 108 ASN A N 1
ATOM 845 C CA . ASN A 1 108 ? -0.377 -4.219 -11.172 1 98.94 108 ASN A CA 1
ATOM 846 C C . ASN A 1 108 ? 0.772 -5.184 -10.883 1 98.94 108 ASN A C 1
ATOM 848 O O . ASN A 1 108 ? 0.658 -6.383 -11.133 1 98.94 108 ASN A O 1
ATOM 852 N N . LEU A 1 109 ? 1.829 -4.664 -10.336 1 98.94 109 LEU A N 1
ATOM 853 C CA . LEU A 1 109 ? 2.971 -5.484 -9.945 1 98.94 109 LEU A CA 1
ATOM 854 C C . LEU A 1 109 ? 2.99 -5.723 -8.445 1 98.94 109 LEU A C 1
ATOM 856 O O . LEU A 1 109 ? 3.07 -4.77 -7.66 1 98.94 109 LEU A O 1
ATOM 860 N N . LEU A 1 110 ? 2.852 -6.957 -8.008 1 98.94 110 LEU A N 1
ATOM 861 C CA . LEU A 1 110 ? 3.066 -7.355 -6.625 1 98.94 110 LEU A CA 1
ATOM 862 C C . LEU A 1 110 ? 4.488 -7.871 -6.422 1 98.94 110 LEU A C 1
ATOM 864 O O . LEU A 1 110 ? 4.91 -8.82 -7.082 1 98.94 110 LEU A O 1
ATOM 868 N N . LYS A 1 111 ? 5.188 -7.254 -5.555 1 98.94 111 LYS A N 1
ATOM 869 C CA . LYS A 1 111 ? 6.523 -7.695 -5.152 1 98.94 111 LYS A CA 1
ATOM 870 C C . LYS A 1 111 ? 6.492 -8.336 -3.77 1 98.94 111 LYS A C 1
ATOM 872 O O . LYS A 1 111 ? 6.055 -7.719 -2.797 1 98.94 111 LYS A O 1
ATOM 877 N N . PHE A 1 112 ? 6.883 -9.547 -3.738 1 98.75 112 PHE A N 1
ATOM 878 C CA . PHE A 1 112 ? 7.016 -10.25 -2.467 1 98.75 112 PHE A CA 1
ATOM 879 C C . PHE A 1 112 ? 8.484 -10.352 -2.057 1 98.75 112 PHE A C 1
ATOM 881 O O . PHE A 1 112 ? 9.336 -10.734 -2.861 1 98.75 112 PHE A O 1
ATOM 888 N N . GLY A 1 113 ? 8.703 -10.016 -0.775 1 98.44 113 GLY A N 1
ATOM 889 C CA . GLY A 1 113 ? 10.102 -9.961 -0.364 1 98.44 113 GLY A CA 1
ATOM 890 C C . GLY A 1 113 ? 10.336 -10.555 1.013 1 98.44 113 GLY A C 1
ATOM 891 O O . GLY A 1 113 ? 9.461 -10.5 1.879 1 98.44 113 GLY A O 1
ATOM 892 N N . GLU A 1 114 ? 11.531 -11.047 1.167 1 97.44 114 GLU A N 1
ATOM 893 C CA . GLU A 1 114 ? 12.039 -11.539 2.443 1 97.44 114 GLU A CA 1
ATOM 894 C C . GLU A 1 114 ? 13.523 -11.219 2.609 1 97.44 114 GLU A C 1
ATOM 896 O O . GLU A 1 114 ? 14.289 -11.289 1.645 1 97.44 114 GLU A O 1
ATOM 901 N N . GLN A 1 115 ? 13.914 -10.82 3.805 1 95.62 115 GLN A N 1
ATOM 902 C CA . GLN A 1 115 ? 15.32 -10.531 4.066 1 95.62 115 GLN A CA 1
ATOM 903 C C . GLN A 1 115 ? 16.172 -11.789 3.93 1 95.62 115 GLN A C 1
ATOM 905 O O . GLN A 1 115 ? 15.797 -12.859 4.414 1 95.62 115 GLN A O 1
ATOM 910 N N . ILE A 1 116 ? 17.312 -11.586 3.24 1 93.31 116 ILE A N 1
ATOM 911 C CA . ILE A 1 116 ? 18.25 -12.688 3.096 1 93.31 116 ILE A CA 1
ATOM 912 C C . ILE A 1 116 ? 19.156 -12.766 4.328 1 93.31 116 ILE A C 1
ATOM 914 O O . ILE A 1 116 ? 19.734 -11.758 4.742 1 93.31 116 ILE A O 1
ATOM 918 N N . LEU A 1 117 ? 19.078 -13.758 5.137 1 82 117 LEU A N 1
ATOM 919 C CA . LEU A 1 117 ? 19.969 -13.906 6.281 1 82 117 LEU A CA 1
ATOM 920 C C . LEU A 1 117 ? 21.375 -14.273 5.824 1 82 117 LEU A C 1
ATOM 922 O O . LEU A 1 117 ? 21.547 -15.203 5.027 1 82 117 LEU A O 1
ATOM 926 N N . THR A 1 118 ? 22.266 -13.273 5.512 1 65.31 118 THR A N 1
ATOM 927 C CA . THR A 1 118 ? 23.641 -13.648 5.215 1 65.31 118 THR A CA 1
ATOM 928 C C . THR A 1 118 ? 24.172 -14.625 6.262 1 65.31 118 THR A C 1
ATOM 930 O O . THR A 1 118 ? 24.047 -14.375 7.465 1 65.31 118 THR A O 1
ATOM 933 N N . PRO A 1 119 ? 24.922 -15.773 5.824 1 56.75 119 PRO A N 1
ATOM 934 C CA . PRO A 1 119 ? 25.609 -16.641 6.781 1 56.75 119 PRO A CA 1
ATOM 935 C C . PRO A 1 119 ? 26.688 -15.906 7.59 1 56.75 119 PRO A C 1
ATOM 937 O O . PRO A 1 119 ? 27.25 -14.914 7.117 1 56.75 119 PRO A O 1
ATOM 940 N N . MET B 1 1 ? -4.055 -30.125 3.867 1 42.41 1 MET B N 1
ATOM 941 C CA . MET B 1 1 ? -4.469 -28.734 3.965 1 42.41 1 MET B CA 1
ATOM 942 C C . MET B 1 1 ? -3.439 -27.812 3.324 1 42.41 1 MET B C 1
ATOM 944 O O . MET B 1 1 ? -2.262 -27.828 3.689 1 42.41 1 MET B O 1
ATOM 948 N N . GLU B 1 2 ? -3.5 -27.609 2.059 1 54.69 2 GLU B N 1
ATOM 949 C CA . GLU B 1 2 ? -2.408 -26.984 1.312 1 54.69 2 GLU B CA 1
ATOM 950 C C . GLU B 1 2 ? -1.868 -25.75 2.039 1 54.69 2 GLU B C 1
ATOM 952 O O . GLU B 1 2 ? -2.639 -24.906 2.48 1 54.69 2 GLU B O 1
ATOM 957 N N . HIS B 1 3 ? -0.849 -25.984 2.805 1 62.84 3 HIS B N 1
ATOM 958 C CA . HIS B 1 3 ? -0.214 -25.047 3.736 1 62.84 3 HIS B CA 1
ATOM 959 C C . HIS B 1 3 ? 0.068 -23.703 3.07 1 62.84 3 HIS B C 1
ATOM 961 O O . HIS B 1 3 ? 0.821 -23.641 2.096 1 62.84 3 HIS B O 1
ATOM 967 N N . ALA B 1 4 ? -0.877 -22.703 3.176 1 80.12 4 ALA B N 1
ATOM 968 C CA . ALA B 1 4 ? -0.711 -21.344 2.66 1 80.12 4 ALA B CA 1
ATOM 969 C C . ALA B 1 4 ? 0.456 -20.641 3.344 1 80.12 4 ALA B C 1
ATOM 971 O O . ALA B 1 4 ? 0.631 -20.75 4.559 1 80.12 4 ALA B O 1
ATOM 972 N N . ALA B 1 5 ? 1.399 -20.266 2.59 1 88.38 5 ALA B N 1
ATOM 973 C CA . ALA B 1 5 ? 2.537 -19.5 3.098 1 88.38 5 ALA B CA 1
ATOM 974 C C . ALA B 1 5 ? 2.088 -18.141 3.656 1 88.38 5 ALA B C 1
ATOM 976 O O . ALA B 1 5 ? 1.329 -17.422 3.01 1 88.38 5 ALA B O 1
ATOM 977 N N . PRO B 1 6 ? 2.51 -17.797 4.816 1 90.81 6 PRO B N 1
ATOM 978 C CA . PRO B 1 6 ? 1.974 -16.609 5.48 1 90.81 6 PRO B CA 1
ATOM 979 C C . PRO B 1 6 ? 2.512 -15.312 4.891 1 90.81 6 PRO B C 1
ATOM 981 O O . PRO B 1 6 ? 3.676 -15.242 4.488 1 90.81 6 PRO B O 1
ATOM 984 N N . LEU B 1 7 ? 1.723 -14.305 4.828 1 96.12 7 LEU B N 1
ATOM 985 C CA . LEU B 1 7 ? 2.092 -12.906 4.609 1 96.12 7 LEU B CA 1
ATOM 986 C C . LEU B 1 7 ? 2.221 -12.164 5.934 1 96.12 7 LEU B C 1
ATOM 988 O O . LEU B 1 7 ? 1.394 -12.336 6.832 1 96.12 7 LEU B O 1
ATOM 992 N N . HIS B 1 8 ? 3.162 -11.305 6.039 1 97 8 HIS B N 1
ATOM 993 C CA . HIS B 1 8 ? 3.42 -10.633 7.305 1 97 8 HIS B CA 1
ATOM 994 C C . HIS B 1 8 ? 3.004 -9.164 7.238 1 97 8 HIS B C 1
ATOM 996 O O . HIS B 1 8 ? 2.656 -8.57 8.258 1 97 8 HIS B O 1
ATOM 1002 N N . ALA B 1 9 ? 3.086 -8.562 6.105 1 98.19 9 ALA B N 1
ATOM 1003 C CA . ALA B 1 9 ? 2.742 -7.156 5.934 1 98.19 9 ALA B CA 1
ATOM 1004 C C . ALA B 1 9 ? 2.521 -6.82 4.461 1 98.19 9 ALA B C 1
ATOM 1006 O O . ALA B 1 9 ? 3.094 -7.465 3.578 1 98.19 9 ALA B O 1
ATOM 1007 N N . THR B 1 10 ? 1.685 -5.926 4.207 1 98.81 10 THR B N 1
ATOM 1008 C CA . THR B 1 10 ? 1.584 -5.273 2.904 1 98.81 10 THR B CA 1
ATOM 1009 C C . THR B 1 10 ? 2.029 -3.816 2.992 1 98.81 10 THR B C 1
ATOM 1011 O O . THR B 1 10 ? 1.772 -3.143 3.992 1 98.81 10 THR B O 1
ATOM 1014 N N . ILE B 1 11 ? 2.732 -3.395 1.979 1 98.94 11 ILE B N 1
ATOM 1015 C CA . ILE B 1 11 ? 3.377 -2.088 1.989 1 98.94 11 ILE B CA 1
ATOM 1016 C C . ILE B 1 11 ? 2.998 -1.312 0.729 1 98.94 11 ILE B C 1
ATOM 1018 O O . ILE B 1 11 ? 3.24 -1.775 -0.388 1 98.94 11 ILE B O 1
ATOM 1022 N N . PRO B 1 12 ? 2.41 -0.129 0.919 1 99 12 PRO B N 1
ATOM 1023 C CA . PRO B 1 12 ? 2.133 0.687 -0.266 1 99 12 PRO B CA 1
ATOM 1024 C C . PRO B 1 12 ? 3.406 1.161 -0.965 1 99 12 PRO B C 1
ATOM 1026 O O . PRO B 1 12 ? 4.41 1.439 -0.305 1 99 12 PRO B O 1
ATOM 1029 N N . VAL B 1 13 ? 3.338 1.197 -2.252 1 99 13 VAL B N 1
ATOM 1030 C CA . VAL B 1 13 ? 4.344 1.843 -3.09 1 99 13 VAL B CA 1
ATOM 1031 C C . VAL B 1 13 ? 3.717 3.023 -3.83 1 99 13 VAL B C 1
ATOM 1033 O O . VAL B 1 13 ? 2.85 2.838 -4.688 1 99 13 VAL B O 1
ATOM 1036 N N . LEU B 1 14 ? 4.148 4.195 -3.523 1 99 14 LEU B N 1
ATOM 1037 C CA . LEU B 1 14 ? 3.541 5.418 -4.035 1 99 14 LEU B CA 1
ATOM 1038 C C . LEU B 1 14 ? 4.445 6.082 -5.07 1 99 14 LEU B C 1
ATOM 1040 O O . LEU B 1 14 ? 5.664 5.91 -5.035 1 99 14 LEU B O 1
ATOM 1044 N N . ALA B 1 15 ? 3.85 6.793 -5.977 1 98.94 15 ALA B N 1
ATOM 1045 C CA . ALA B 1 15 ? 4.59 7.555 -6.977 1 98.94 15 ALA B CA 1
ATOM 1046 C C . ALA B 1 15 ? 5.129 8.859 -6.383 1 98.94 15 ALA B C 1
ATOM 1048 O O . ALA B 1 15 ? 4.43 9.539 -5.629 1 98.94 15 ALA B O 1
ATOM 1049 N N . SER B 1 16 ? 6.32 9.148 -6.66 1 98.94 16 SER B N 1
ATOM 1050 C CA . SER B 1 16 ? 6.945 10.406 -6.25 1 98.94 16 SER B CA 1
ATOM 1051 C C . SER B 1 16 ? 7.586 11.117 -7.438 1 98.94 16 SER B C 1
ATOM 1053 O O . SER B 1 16 ? 8.336 10.5 -8.203 1 98.94 16 SER B O 1
ATOM 1055 N N . LEU B 1 17 ? 7.328 12.414 -7.586 1 98.88 17 LEU B N 1
ATOM 1056 C CA . LEU B 1 17 ? 7.941 13.195 -8.656 1 98.88 17 LEU B CA 1
ATOM 1057 C C . LEU B 1 17 ? 9.312 13.711 -8.234 1 98.88 17 LEU B C 1
ATOM 1059 O O . LEU B 1 17 ? 10.109 14.133 -9.078 1 98.88 17 LEU B O 1
ATOM 1063 N N . ASP B 1 18 ? 9.562 13.742 -6.977 1 98.88 18 ASP B N 1
ATOM 1064 C CA . ASP B 1 18 ? 10.797 14.195 -6.34 1 98.88 18 ASP B CA 1
ATOM 1065 C C . ASP B 1 18 ? 10.977 13.562 -4.961 1 98.88 18 ASP B C 1
ATOM 1067 O O . ASP B 1 18 ? 10.281 13.93 -4.012 1 98.88 18 ASP B O 1
ATOM 1071 N N . LEU B 1 19 ? 11.953 12.672 -4.848 1 98.88 19 LEU B N 1
ATOM 1072 C CA . LEU B 1 19 ? 12.086 11.875 -3.633 1 98.88 19 LEU B CA 1
ATOM 1073 C C . LEU B 1 19 ? 12.516 12.742 -2.455 1 98.88 19 LEU B C 1
ATOM 1075 O O . LEU B 1 19 ? 12.156 12.461 -1.309 1 98.88 19 LEU B O 1
ATOM 1079 N N . ASP B 1 20 ? 13.25 13.773 -2.73 1 98.81 20 ASP B N 1
ATOM 1080 C CA . ASP B 1 20 ? 13.625 14.688 -1.657 1 98.81 20 ASP B CA 1
ATOM 1081 C C . ASP B 1 20 ? 12.398 15.406 -1.1 1 98.81 20 ASP B C 1
ATOM 1083 O O . ASP B 1 20 ? 12.266 15.57 0.115 1 98.81 20 ASP B O 1
ATOM 1087 N N . GLU B 1 21 ? 11.539 15.844 -1.977 1 98.88 21 GLU B N 1
ATOM 1088 C CA . GLU B 1 21 ? 10.305 16.5 -1.544 1 98.88 21 GLU B CA 1
ATOM 1089 C C . GLU B 1 21 ? 9.414 15.531 -0.765 1 98.88 21 GLU B C 1
ATOM 1091 O O . GLU B 1 21 ? 8.82 15.906 0.245 1 98.88 21 GLU B O 1
ATOM 1096 N N . SER B 1 22 ? 9.336 14.258 -1.225 1 98.94 22 SER B N 1
ATOM 1097 C CA . SER B 1 22 ? 8.57 13.25 -0.491 1 98.94 22 SER B CA 1
ATOM 1098 C C . SER B 1 22 ? 9.172 13 0.89 1 98.94 22 SER B C 1
ATOM 1100 O O . SER B 1 22 ? 8.453 13 1.892 1 98.94 22 SER B O 1
ATOM 1102 N N . ALA B 1 23 ? 10.484 12.844 0.917 1 98.88 23 ALA B N 1
ATOM 1103 C CA . ALA B 1 23 ? 11.156 12.625 2.199 1 98.88 23 ALA B CA 1
ATOM 1104 C C . ALA B 1 23 ? 10.852 13.766 3.172 1 98.88 23 ALA B C 1
ATOM 1106 O O . ALA B 1 23 ? 10.508 13.523 4.332 1 98.88 23 ALA B O 1
ATOM 1107 N N . ALA B 1 24 ? 10.938 14.984 2.701 1 98.88 24 ALA B N 1
ATOM 1108 C CA . ALA B 1 24 ? 10.703 16.156 3.535 1 98.88 24 ALA B CA 1
ATOM 1109 C C . ALA B 1 24 ? 9.258 16.203 4.027 1 98.88 24 ALA B C 1
ATOM 1111 O O . ALA B 1 24 ? 9.008 16.5 5.199 1 98.88 24 ALA B O 1
ATOM 1112 N N . PHE B 1 25 ? 8.359 15.938 3.193 1 98.94 25 PHE B N 1
ATOM 1113 C CA . PHE B 1 25 ? 6.945 15.992 3.551 1 98.94 25 PHE B CA 1
ATOM 1114 C C . PHE B 1 25 ? 6.594 14.906 4.555 1 98.94 25 PHE B C 1
ATOM 1116 O O . PHE B 1 25 ? 6.016 15.18 5.609 1 98.94 25 PHE B O 1
ATOM 1123 N N . TYR B 1 26 ? 6.934 13.656 4.277 1 98.88 26 TYR B N 1
ATOM 1124 C CA . TYR B 1 26 ? 6.508 12.531 5.102 1 98.88 26 TYR B CA 1
ATOM 1125 C C . TYR B 1 26 ? 7.223 12.539 6.445 1 98.88 26 TYR B C 1
ATOM 1127 O O . TYR B 1 26 ? 6.645 12.156 7.465 1 98.88 26 TYR B O 1
ATOM 1135 N N . SER B 1 27 ? 8.516 12.984 6.457 1 98.44 27 SER B N 1
ATOM 1136 C CA . SER B 1 27 ? 9.203 13.078 7.738 1 98.44 27 SER B CA 1
ATOM 1137 C C . SER B 1 27 ? 8.773 14.328 8.508 1 98.44 27 SER B C 1
ATOM 1139 O O . SER B 1 27 ? 8.508 14.266 9.711 1 98.44 27 SER B O 1
ATOM 1141 N N . GLY B 1 28 ? 8.602 15.438 7.832 1 98.25 28 GLY B N 1
ATOM 1142 C CA . GLY B 1 28 ? 8.344 16.719 8.477 1 98.25 28 GLY B CA 1
ATOM 1143 C C . GLY B 1 28 ? 6.891 16.906 8.867 1 98.25 28 GLY B C 1
ATOM 1144 O O . GLY B 1 28 ? 6.59 17.469 9.914 1 98.25 28 GLY B O 1
ATOM 1145 N N . ARG B 1 29 ? 5.98 16.344 8.023 1 98.38 29 ARG B N 1
ATOM 1146 C CA . ARG B 1 29 ? 4.574 16.672 8.227 1 98.38 29 ARG B CA 1
ATOM 1147 C C . ARG B 1 29 ? 3.803 15.477 8.773 1 98.38 29 ARG B C 1
ATOM 1149 O O . ARG B 1 29 ? 2.807 15.648 9.477 1 98.38 29 ARG B O 1
ATOM 1156 N N . LEU B 1 30 ? 4.293 14.234 8.469 1 98.38 30 LEU B N 1
ATOM 1157 C CA . LEU B 1 30 ? 3.471 13.086 8.82 1 98.38 30 LEU B CA 1
ATOM 1158 C C . LEU B 1 30 ? 4.168 12.219 9.859 1 98.38 30 LEU B C 1
ATOM 1160 O O . LEU B 1 30 ? 3.623 11.195 10.289 1 98.38 30 LEU B O 1
ATOM 1164 N N . GLY B 1 31 ? 5.371 12.5 10.227 1 97.75 31 GLY B N 1
ATOM 1165 C CA . GLY B 1 31 ? 6.031 11.859 11.352 1 97.75 31 GLY B CA 1
ATOM 1166 C C . GLY B 1 31 ? 6.73 10.57 10.977 1 97.75 31 GLY B C 1
ATOM 1167 O O . GLY B 1 31 ? 7.078 9.766 11.844 1 97.75 31 GLY B O 1
ATOM 1168 N N . PHE B 1 32 ? 6.898 10.344 9.719 1 98.38 32 PHE B N 1
ATOM 1169 C CA . PHE B 1 32 ? 7.688 9.195 9.297 1 98.38 32 PHE B CA 1
ATOM 1170 C C . PHE B 1 32 ? 9.18 9.477 9.445 1 98.38 32 PHE B C 1
ATOM 1172 O O . PHE B 1 32 ? 9.586 10.633 9.586 1 98.38 32 PHE B O 1
ATOM 1179 N N . THR B 1 33 ? 9.914 8.359 9.445 1 98.44 33 THR B N 1
ATOM 1180 C CA . THR B 1 33 ? 11.367 8.422 9.359 1 98.44 33 THR B CA 1
ATOM 1181 C C . THR B 1 33 ? 11.859 7.812 8.055 1 98.44 33 THR B C 1
ATOM 1183 O O . THR B 1 33 ? 11.367 6.762 7.629 1 98.44 33 THR B O 1
ATOM 1186 N N . VAL B 1 34 ? 12.836 8.445 7.395 1 98.62 34 VAL B N 1
ATOM 1187 C CA . VAL B 1 34 ? 13.43 7.883 6.184 1 98.62 34 VAL B CA 1
ATOM 1188 C C . VAL B 1 34 ? 14.352 6.727 6.547 1 98.62 34 VAL B C 1
ATOM 1190 O O . VAL B 1 34 ? 15.336 6.914 7.27 1 98.62 34 VAL B O 1
ATOM 1193 N N . ALA B 1 35 ? 14.039 5.586 6.051 1 98.56 35 ALA B N 1
ATOM 1194 C CA . ALA B 1 35 ? 14.805 4.391 6.371 1 98.56 35 ALA B CA 1
ATOM 1195 C C . ALA B 1 35 ? 15.852 4.102 5.293 1 98.56 35 ALA B C 1
ATOM 1197 O O . ALA B 1 35 ? 16.906 3.531 5.578 1 98.56 35 ALA B O 1
ATOM 1198 N N . SER B 1 36 ? 15.523 4.363 4.078 1 97.94 36 SER B N 1
ATOM 1199 C CA . SER B 1 36 ? 16.406 4.117 2.943 1 97.94 36 SER B CA 1
ATOM 1200 C C . SER B 1 36 ? 16.109 5.07 1.791 1 97.94 36 SER B C 1
ATOM 1202 O O . SER B 1 36 ? 14.945 5.406 1.546 1 97.94 36 SER B O 1
ATOM 1204 N N . ARG B 1 37 ? 17.141 5.504 1.142 1 97.31 37 ARG B N 1
ATOM 1205 C CA . ARG B 1 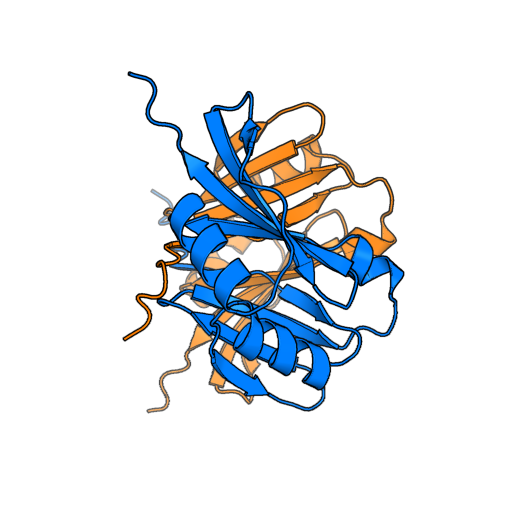37 ? 17.016 6.367 -0.027 1 97.31 37 ARG B CA 1
ATOM 1206 C C . ARG B 1 37 ? 18.094 6.059 -1.058 1 97.31 37 ARG B C 1
ATOM 1208 O O . ARG B 1 37 ? 19.281 6.047 -0.734 1 97.31 37 ARG B O 1
ATOM 1215 N N . THR B 1 38 ? 17.672 5.758 -2.15 1 97.31 38 THR B N 1
ATOM 1216 C CA . THR B 1 38 ? 18.516 5.668 -3.326 1 97.31 38 THR B CA 1
ATOM 1217 C C . THR B 1 38 ? 18.141 6.723 -4.359 1 97.31 38 THR B C 1
ATOM 1219 O O . THR B 1 38 ? 17.375 7.641 -4.059 1 97.31 38 THR B O 1
ATOM 1222 N N . ASP B 1 39 ? 18.734 6.637 -5.539 1 97.44 39 ASP B N 1
ATOM 1223 C CA . ASP B 1 39 ? 18.453 7.637 -6.566 1 97.44 39 ASP B CA 1
ATOM 1224 C C . ASP B 1 39 ? 17 7.531 -7.051 1 97.44 39 ASP B C 1
ATOM 1226 O O . ASP B 1 39 ? 16.406 8.531 -7.461 1 97.44 39 ASP B O 1
ATOM 1230 N N . ASP B 1 40 ? 16.469 6.336 -6.945 1 98.12 40 ASP B N 1
ATOM 1231 C CA . ASP B 1 40 ? 15.164 6.203 -7.586 1 98.12 40 ASP B CA 1
ATOM 1232 C C . ASP B 1 40 ? 14.164 5.508 -6.656 1 98.12 40 ASP B C 1
ATOM 1234 O O . ASP B 1 40 ? 13.094 5.082 -7.094 1 98.12 40 ASP B O 1
ATOM 1238 N N . TYR B 1 41 ? 14.523 5.453 -5.359 1 98.69 41 TYR B N 1
ATOM 1239 C CA . TYR B 1 41 ? 13.633 4.754 -4.441 1 98.69 41 TYR B CA 1
ATOM 1240 C C . TYR B 1 41 ? 13.781 5.285 -3.023 1 98.69 41 TYR B C 1
ATOM 1242 O O . TYR B 1 41 ? 14.891 5.633 -2.596 1 98.69 41 TYR B O 1
ATOM 1250 N N . LEU B 1 42 ? 12.727 5.371 -2.293 1 98.88 42 LEU B N 1
ATOM 1251 C CA . LEU B 1 42 ? 12.68 5.895 -0.932 1 98.88 42 LEU B CA 1
ATOM 1252 C C . LEU B 1 42 ? 11.812 5.008 -0.04 1 98.88 42 LEU B C 1
ATOM 1254 O O . LEU B 1 42 ? 10.734 4.574 -0.449 1 98.88 42 LEU B O 1
ATOM 1258 N N . ILE B 1 43 ? 12.281 4.648 1.129 1 98.88 43 ILE B N 1
ATOM 1259 C CA . ILE B 1 43 ? 11.508 3.93 2.135 1 98.88 43 ILE B CA 1
ATOM 1260 C C . ILE B 1 43 ? 11.352 4.793 3.385 1 98.88 43 ILE B C 1
ATOM 1262 O O . ILE B 1 43 ? 12.344 5.301 3.92 1 98.88 43 ILE B O 1
ATOM 1266 N N . ALA B 1 44 ? 10.172 4.996 3.812 1 98.88 44 ALA B N 1
ATOM 1267 C CA . ALA B 1 44 ? 9.844 5.684 5.059 1 98.88 44 ALA B CA 1
ATOM 1268 C C . ALA B 1 44 ? 9.125 4.746 6.027 1 98.88 44 ALA B C 1
ATOM 1270 O O . ALA B 1 44 ? 8.352 3.883 5.605 1 98.88 44 ALA B O 1
ATOM 1271 N N . THR B 1 45 ? 9.359 4.93 7.332 1 98.69 45 THR B N 1
ATOM 1272 C CA . THR B 1 45 ? 8.773 4.043 8.336 1 98.69 45 THR B CA 1
ATOM 1273 C C . THR B 1 45 ? 8.18 4.844 9.484 1 98.69 45 THR B C 1
ATOM 1275 O O . THR B 1 45 ? 8.602 5.969 9.758 1 98.69 45 THR B O 1
ATOM 1278 N N . ARG B 1 46 ? 7.172 4.336 10.047 1 97.88 46 ARG B N 1
ATOM 1279 C CA . ARG B 1 46 ? 6.523 4.859 11.242 1 97.88 46 ARG B CA 1
ATOM 1280 C C . ARG B 1 46 ? 5.793 3.756 12 1 97.88 46 ARG B C 1
ATOM 1282 O O . ARG B 1 46 ? 4.953 3.057 11.43 1 97.88 46 ARG B O 1
ATOM 1289 N N . ASP B 1 47 ? 6.172 3.52 13.305 1 97.44 47 ASP B N 1
ATOM 1290 C CA . ASP B 1 47 ? 5.492 2.588 14.195 1 97.44 47 ASP B CA 1
ATOM 1291 C C . ASP B 1 47 ? 5.492 1.174 13.617 1 97.44 47 ASP B C 1
ATOM 1293 O O . ASP B 1 47 ? 4.484 0.469 13.695 1 97.44 47 ASP B O 1
ATOM 1297 N N . GLY B 1 48 ? 6.551 0.818 12.93 1 96.38 48 GLY B N 1
ATOM 1298 C CA . GLY B 1 48 ? 6.648 -0.518 12.359 1 96.38 48 GLY B CA 1
ATOM 1299 C C . GLY B 1 48 ? 5.988 -0.641 11 1 96.38 48 GLY B C 1
ATOM 1300 O O . GLY B 1 48 ? 6.062 -1.691 10.359 1 96.38 48 GLY B O 1
ATOM 1301 N N . CYS B 1 49 ? 5.352 0.414 10.508 1 98.12 49 CYS B N 1
ATOM 1302 C CA . CYS B 1 49 ? 4.742 0.451 9.18 1 98.12 49 CYS B CA 1
ATOM 1303 C C . CYS B 1 49 ? 5.684 1.086 8.164 1 98.12 49 CYS B C 1
ATOM 1305 O O . CYS B 1 49 ? 6.578 1.846 8.539 1 98.12 49 CYS B O 1
ATOM 1307 N N . GLU B 1 50 ? 5.418 0.716 6.887 1 98.75 50 GLU B N 1
ATOM 1308 C CA . GLU B 1 50 ? 6.277 1.243 5.832 1 98.75 50 GLU B CA 1
ATOM 1309 C C . GLU B 1 50 ? 5.457 1.837 4.691 1 98.75 50 GLU B C 1
ATOM 1311 O O . GLU B 1 50 ? 4.34 1.39 4.426 1 98.75 50 GLU B O 1
ATOM 1316 N N . LEU B 1 51 ? 6.039 2.83 4.102 1 98.94 51 LEU B N 1
ATOM 1317 C CA . LEU B 1 51 ? 5.695 3.352 2.785 1 98.94 51 LEU B CA 1
ATOM 1318 C C . LEU B 1 51 ? 6.91 3.361 1.866 1 98.94 51 LEU B C 1
ATOM 1320 O O . LEU B 1 51 ? 8 3.773 2.275 1 98.94 51 LEU B O 1
ATOM 1324 N N . HIS B 1 52 ? 6.715 2.898 0.667 1 99 52 HIS B N 1
ATOM 1325 C CA . HIS B 1 52 ? 7.742 2.99 -0.363 1 99 52 HIS B CA 1
ATOM 1326 C C . HIS B 1 52 ? 7.371 4.023 -1.422 1 99 52 HIS B C 1
ATOM 1328 O O . HIS B 1 52 ? 6.188 4.301 -1.636 1 99 52 HIS B O 1
ATOM 1334 N N . PHE B 1 53 ? 8.391 4.578 -1.969 1 98.94 53 PHE B N 1
ATOM 1335 C CA . PHE B 1 53 ? 8.219 5.555 -3.035 1 98.94 53 PHE B CA 1
ATOM 1336 C C . PHE B 1 53 ? 9.141 5.246 -4.207 1 98.94 53 PHE B C 1
ATOM 1338 O O . PHE B 1 53 ? 10.336 4.992 -4.016 1 98.94 53 PHE B O 1
ATOM 1345 N N . TRP B 1 54 ? 8.602 5.238 -5.367 1 98.88 54 TRP B N 1
ATOM 1346 C CA . TRP B 1 54 ? 9.398 5.121 -6.582 1 98.88 54 TRP B CA 1
ATOM 1347 C C . TRP B 1 54 ? 9.398 6.43 -7.363 1 98.88 54 TRP B C 1
ATOM 1349 O O . TRP B 1 54 ? 8.422 7.184 -7.324 1 98.88 54 TRP B O 1
ATOM 1359 N N . LEU B 1 55 ? 10.484 6.715 -8 1 98.81 55 LEU B N 1
ATOM 1360 C CA . LEU B 1 55 ? 10.586 7.934 -8.797 1 98.81 55 LEU B CA 1
ATOM 1361 C C . LEU B 1 55 ? 9.766 7.82 -10.07 1 98.81 55 LEU B C 1
ATOM 1363 O O . LEU B 1 55 ? 10.031 6.965 -10.922 1 98.81 55 LEU B O 1
ATOM 1367 N N . CYS B 1 56 ? 8.781 8.68 -10.133 1 98.69 56 CYS B N 1
ATOM 1368 C CA . CYS B 1 56 ? 7.824 8.68 -11.234 1 98.69 56 CYS B CA 1
ATOM 1369 C C . CYS B 1 56 ? 7.898 9.984 -12.023 1 98.69 56 CYS B C 1
ATOM 1371 O O . CYS B 1 56 ? 7.895 11.062 -11.43 1 98.69 56 CYS B O 1
ATOM 1373 N N . GLY B 1 57 ? 7.91 9.906 -13.312 1 98.12 57 GLY B N 1
ATOM 1374 C CA . GLY B 1 57 ? 7.992 11.102 -14.141 1 98.12 57 GLY B CA 1
ATOM 1375 C C . GLY B 1 57 ? 6.633 11.648 -14.539 1 98.12 57 GLY B C 1
ATOM 1376 O O . GLY B 1 57 ? 6.547 12.664 -15.227 1 98.12 57 GLY B O 1
ATOM 1377 N N . GLU B 1 58 ? 5.582 11 -14.172 1 98.75 58 GLU B N 1
ATOM 1378 C CA . GLU B 1 58 ? 4.242 11.367 -14.617 1 98.75 58 GLU B CA 1
ATOM 1379 C C . GLU B 1 58 ? 3.367 11.789 -13.438 1 98.75 58 GLU B C 1
ATOM 1381 O O . GLU B 1 58 ? 2.893 10.945 -12.672 1 98.75 58 GLU B O 1
ATOM 1386 N N . ARG B 1 59 ? 3.006 13.078 -13.375 1 98.75 59 ARG B N 1
ATOM 1387 C CA . ARG B 1 59 ? 2.178 13.609 -12.297 1 98.75 59 ARG B CA 1
ATOM 1388 C C . ARG B 1 59 ? 0.82 12.914 -12.258 1 98.75 59 ARG B C 1
ATOM 1390 O O . ARG B 1 59 ? 0.272 12.672 -11.18 1 98.75 59 ARG B O 1
ATOM 1397 N N . HIS B 1 60 ? 0.296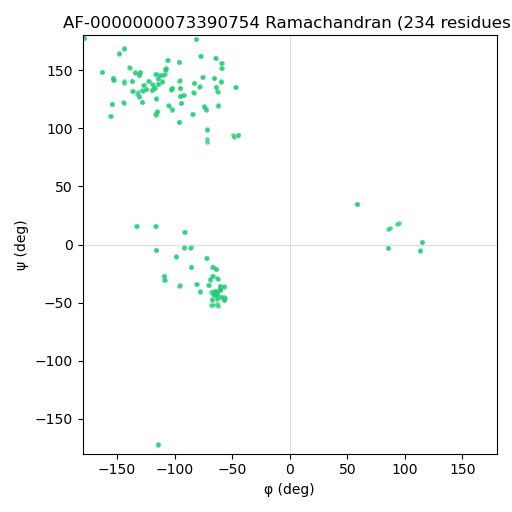 12.578 -13.43 1 98.88 60 HIS B N 1
ATOM 1398 C CA . HIS B 1 60 ? -1.005 11.93 -13.539 1 98.88 60 HIS B CA 1
ATOM 1399 C C . HIS B 1 60 ? -1.034 10.625 -12.742 1 98.88 60 HIS B C 1
ATOM 1401 O O . HIS B 1 60 ? -2.053 10.281 -12.141 1 98.88 60 HIS B O 1
ATOM 1407 N N . ILE B 1 61 ? 0.011 9.883 -12.688 1 98.88 61 ILE B N 1
ATOM 1408 C CA . ILE B 1 61 ? 0.078 8.633 -11.938 1 98.88 61 ILE B CA 1
ATOM 1409 C C . ILE B 1 61 ? -0.01 8.922 -10.438 1 98.88 61 ILE B C 1
ATOM 1411 O O . ILE B 1 61 ? -0.804 8.305 -9.727 1 98.88 61 ILE B O 1
ATOM 1415 N N . ALA B 1 62 ? 0.758 9.898 -9.961 1 98.94 62 ALA B N 1
ATOM 1416 C CA . ALA B 1 62 ? 0.737 10.258 -8.547 1 98.94 62 ALA B CA 1
ATOM 1417 C C . ALA B 1 62 ? -0.652 10.727 -8.117 1 98.94 62 ALA B C 1
ATOM 1419 O O . ALA B 1 62 ? -1.139 10.344 -7.047 1 98.94 62 ALA B O 1
ATOM 1420 N N . GLU B 1 63 ? -1.303 11.445 -8.977 1 98.88 63 GL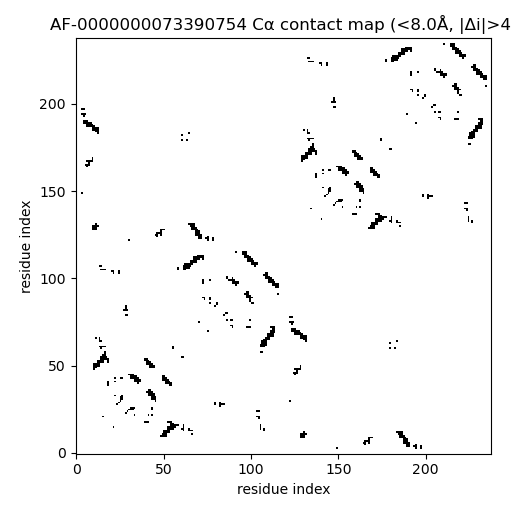U B N 1
ATOM 1421 C CA . GLU B 1 63 ? -2.609 12.016 -8.672 1 98.88 63 GLU B CA 1
ATOM 1422 C C . GLU B 1 63 ? -3.691 10.938 -8.648 1 98.88 63 GLU B C 1
ATOM 1424 O O . GLU B 1 63 ? -4.816 11.188 -8.211 1 98.88 63 GLU B O 1
ATOM 1429 N N . ASN B 1 64 ? -3.354 9.742 -9.117 1 98.88 64 ASN B N 1
ATOM 1430 C CA . ASN B 1 64 ? -4.266 8.609 -9.086 1 98.88 64 ASN B CA 1
ATOM 1431 C C . ASN B 1 64 ? -3.723 7.48 -8.203 1 98.88 64 ASN B C 1
ATOM 1433 O O . ASN B 1 64 ? -4.109 6.32 -8.367 1 98.88 64 ASN B O 1
ATOM 1437 N N . THR B 1 65 ? -2.74 7.824 -7.371 1 98.88 65 THR B N 1
ATOM 1438 C CA . THR B 1 65 ? -2.162 6.922 -6.379 1 98.88 65 THR B CA 1
ATOM 1439 C C . THR B 1 65 ? -2.695 7.238 -4.984 1 98.88 65 THR B C 1
ATOM 1441 O O . THR B 1 65 ? -2.846 8.406 -4.621 1 98.88 65 THR B O 1
ATOM 1444 N N . SER B 1 66 ? -3.076 6.238 -4.246 1 98.94 66 SER B N 1
ATOM 1445 C CA . SER B 1 66 ? -3.492 6.41 -2.859 1 98.94 66 SER B CA 1
ATOM 1446 C C . SER B 1 66 ? -3.062 5.227 -2.002 1 98.94 66 SER B C 1
ATOM 1448 O O . SER B 1 66 ? -2.586 4.215 -2.523 1 98.94 66 SER B O 1
ATOM 1450 N N . CYS B 1 67 ? -3.172 5.344 -0.741 1 98.94 67 CYS B N 1
ATOM 1451 C CA . CYS B 1 67 ? -3.074 4.238 0.206 1 98.94 67 CYS B CA 1
ATOM 1452 C C . CYS B 1 67 ? -3.965 4.48 1.419 1 98.94 67 CYS B C 1
ATOM 1454 O O . CYS B 1 67 ? -4.527 5.562 1.574 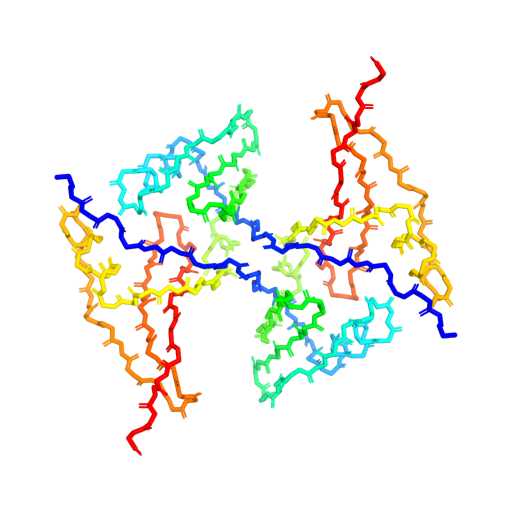1 98.94 67 CYS B O 1
ATOM 1456 N N . TYR B 1 68 ? -4.164 3.457 2.127 1 98.88 68 TYR B N 1
ATOM 1457 C CA . TYR B 1 68 ? -4.898 3.508 3.387 1 98.88 68 TYR B CA 1
ATOM 1458 C C . TYR B 1 68 ? -3.984 3.201 4.562 1 98.88 68 TYR B C 1
ATOM 1460 O O . TYR B 1 68 ? -2.99 2.484 4.418 1 98.88 68 TYR B O 1
ATOM 1468 N N . ALA B 1 69 ? -4.23 3.816 5.672 1 98.69 69 ALA B N 1
ATOM 1469 C CA . ALA B 1 69 ? -3.525 3.521 6.918 1 98.69 69 ALA B CA 1
ATOM 1470 C C . ALA B 1 69 ? -4.488 3.479 8.102 1 98.69 69 ALA B C 1
ATOM 1472 O O . ALA B 1 69 ? -5.41 4.293 8.188 1 98.69 69 ALA B O 1
ATOM 1473 N N . ARG B 1 70 ? -4.254 2.553 8.969 1 98.19 70 ARG B N 1
ATOM 1474 C CA . ARG B 1 70 ? -5.047 2.447 10.188 1 98.19 70 ARG B CA 1
ATOM 1475 C C . ARG B 1 70 ? -4.367 3.164 11.352 1 98.19 70 ARG B C 1
ATOM 1477 O O . ARG B 1 70 ? -3.158 3.037 11.539 1 98.19 70 ARG B O 1
ATOM 1484 N N . GLY B 1 71 ? -5.129 3.914 12.062 1 97.31 71 GLY B N 1
ATOM 1485 C CA . GLY B 1 71 ? -4.605 4.605 13.234 1 97.31 71 GLY B CA 1
ATOM 1486 C C . GLY B 1 71 ? -5.66 5.41 13.969 1 97.31 71 GLY B C 1
ATOM 1487 O O . GLY B 1 71 ? -6.844 5.363 13.617 1 97.31 71 GLY B O 1
ATOM 1488 N N . ASP B 1 72 ? -5.238 6.027 15.094 1 95.06 72 ASP B N 1
ATOM 1489 C CA . ASP B 1 72 ? -6.109 6.953 15.812 1 95.06 72 ASP B CA 1
ATOM 1490 C C . ASP B 1 72 ? -6.285 8.258 15.039 1 95.06 72 ASP B C 1
ATOM 1492 O O . ASP B 1 72 ? -5.488 9.188 15.195 1 95.06 72 ASP B O 1
ATOM 1496 N N . VAL B 1 73 ? -7.371 8.312 14.367 1 97.06 73 VAL B N 1
ATOM 1497 C CA . VAL B 1 73 ? -7.551 9.328 13.32 1 97.06 73 VAL B CA 1
ATOM 1498 C C . VAL B 1 73 ? -7.609 10.711 13.953 1 97.06 73 VAL B C 1
ATOM 1500 O O . VAL B 1 73 ? -7.062 11.672 13.406 1 97.06 73 VAL B O 1
ATOM 1503 N N . ARG B 1 74 ? -8.266 10.93 15.07 1 96.3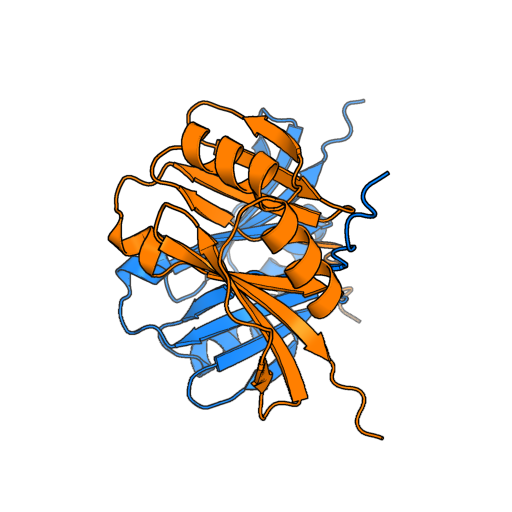8 74 ARG B N 1
ATOM 1504 C CA . ARG B 1 74 ? -8.344 12.234 15.727 1 96.38 74 ARG B CA 1
ATOM 1505 C C . ARG B 1 74 ? -6.977 12.672 16.234 1 96.38 74 ARG B C 1
ATOM 1507 O O . ARG B 1 74 ? -6.602 13.836 16.094 1 96.38 74 ARG B O 1
ATOM 1514 N N . ALA B 1 75 ? -6.266 11.734 16.812 1 97.56 75 ALA B N 1
ATOM 1515 C CA . ALA B 1 75 ? -4.922 12.031 17.281 1 97.56 75 ALA B CA 1
ATOM 1516 C C . ALA B 1 75 ? -3.986 12.367 16.125 1 97.56 75 ALA B C 1
ATOM 1518 O O . ALA B 1 75 ? -3.152 13.266 16.234 1 97.56 75 ALA B O 1
ATOM 1519 N N . LEU B 1 76 ? -4.098 11.664 15.055 1 98.25 76 LEU B N 1
ATOM 1520 C CA . LEU B 1 76 ? -3.287 11.938 13.875 1 98.25 76 LEU B CA 1
ATOM 1521 C C . LEU B 1 76 ? -3.598 13.32 13.305 1 98.25 76 LEU B C 1
ATOM 1523 O O . LEU B 1 76 ? -2.689 14.055 12.914 1 98.25 76 LEU B O 1
ATOM 1527 N N . HIS B 1 77 ? -4.883 13.641 13.266 1 98.25 77 HIS B N 1
ATOM 1528 C CA . HIS B 1 77 ? -5.273 14.969 12.805 1 98.25 77 HIS B CA 1
ATOM 1529 C C . HIS B 1 77 ? -4.609 16.062 13.641 1 98.25 77 HIS B C 1
ATOM 1531 O O . HIS B 1 77 ? -4.051 17.016 13.102 1 98.25 77 HIS B O 1
ATOM 1537 N N . ALA B 1 78 ? -4.684 15.906 14.945 1 98 78 ALA B N 1
ATOM 1538 C CA . ALA B 1 78 ? -4.06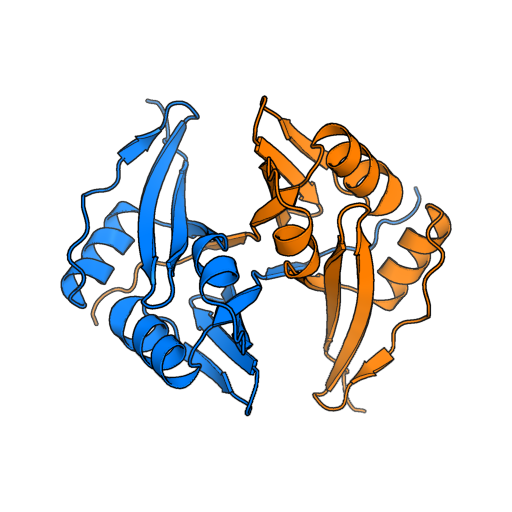2 16.875 15.852 1 98 78 ALA B CA 1
ATOM 1539 C C . ALA B 1 78 ? -2.559 16.969 15.609 1 98 78 ALA B C 1
ATOM 1541 O O . ALA B 1 78 ? -2.002 18.062 15.531 1 98 78 ALA B O 1
ATOM 1542 N N . GLU B 1 79 ? -1.981 15.852 15.477 1 98 79 GLU B N 1
ATOM 1543 C CA . GLU B 1 79 ? -0.539 15.812 15.258 1 98 79 GLU B CA 1
ATOM 1544 C C . GLU B 1 79 ? -0.16 16.484 13.945 1 98 79 GLU B C 1
ATOM 1546 O O . GLU B 1 79 ? 0.761 17.312 13.906 1 98 79 GLU B O 1
ATOM 1551 N N . PHE B 1 80 ? -0.816 16.078 12.875 1 98.38 80 PHE B N 1
ATOM 1552 C CA . PHE B 1 80 ? -0.491 16.625 11.562 1 98.38 80 PHE B CA 1
ATOM 1553 C C . PHE B 1 80 ? -0.708 18.125 11.523 1 98.38 80 PHE B C 1
ATOM 1555 O O . PHE B 1 80 ? 0.069 18.859 10.906 1 98.38 80 PHE B O 1
ATOM 1562 N N . THR B 1 81 ? -1.773 18.609 12.18 1 98 81 THR B N 1
ATOM 1563 C CA . THR B 1 81 ? -2.045 20.031 12.25 1 98 81 THR B CA 1
ATOM 1564 C C . THR B 1 81 ? -0.952 20.75 13.031 1 98 81 THR B C 1
ATOM 1566 O O . THR B 1 81 ? -0.5 21.828 12.633 1 98 81 THR B O 1
ATOM 1569 N N . GLN B 1 82 ? -0.518 20.188 14.07 1 97.38 82 GLN B N 1
ATOM 1570 C CA . GLN B 1 82 ? 0.574 20.75 14.852 1 97.38 82 GLN B CA 1
ATOM 1571 C C . GLN B 1 82 ? 1.859 20.828 14.031 1 97.38 82 GLN B C 1
ATOM 1573 O O . GLN B 1 82 ? 2.676 21.719 14.234 1 97.38 82 GLN B O 1
ATOM 1578 N N . ARG B 1 83 ? 1.947 19.938 13.141 1 97.56 83 ARG B N 1
ATOM 1579 C CA . ARG B 1 83 ? 3.131 19.891 12.281 1 97.56 83 ARG B CA 1
ATOM 1580 C C . ARG B 1 83 ? 2.973 20.812 11.078 1 97.56 83 ARG B C 1
ATOM 1582 O O . ARG B 1 83 ? 3.828 20.844 10.195 1 97.56 83 ARG B O 1
ATOM 1589 N N . GLY B 1 84 ? 1.843 21.438 10.992 1 97.88 84 GLY B N 1
ATOM 1590 C CA . GLY B 1 84 ? 1.759 22.547 10.062 1 97.88 84 GLY B CA 1
ATOM 1591 C C . GLY B 1 84 ? 0.802 22.297 8.914 1 97.88 84 GLY B C 1
ATOM 1592 O O . GLY B 1 84 ? 0.657 23.125 8.016 1 97.88 84 GLY B O 1
ATOM 1593 N N . LEU B 1 85 ? 0.133 21.156 8.906 1 98.5 85 LEU B N 1
ATOM 1594 C CA . LEU B 1 85 ? -0.843 20.906 7.848 1 98.5 85 LEU B CA 1
ATOM 1595 C C . LEU B 1 85 ? -2.184 21.562 8.188 1 98.5 85 LEU B C 1
ATOM 1597 O O . LEU B 1 85 ? -2.611 21.547 9.344 1 98.5 85 LEU B O 1
ATOM 1601 N N . VAL B 1 86 ? -2.797 22.141 7.191 1 98.38 86 VAL B N 1
ATOM 1602 C CA . VAL B 1 86 ? -4.176 22.609 7.297 1 98.38 86 VAL B CA 1
ATOM 1603 C C . VAL B 1 86 ? -5.125 21.547 6.734 1 98.38 86 VAL B C 1
ATOM 1605 O O . VAL B 1 86 ? -5.203 21.359 5.52 1 98.38 86 VAL B O 1
ATOM 1608 N N . LEU B 1 87 ? -5.785 20.891 7.578 1 98.56 87 LEU B N 1
ATOM 1609 C CA . LEU B 1 87 ? -6.621 19.75 7.207 1 98.56 87 LEU B CA 1
ATOM 1610 C C . LEU B 1 87 ? -8.039 19.922 7.75 1 98.56 87 LEU B C 1
ATOM 1612 O O . LEU B 1 87 ? -8.227 20.359 8.883 1 98.56 87 LEU B O 1
ATOM 1616 N N . PRO B 1 88 ? -9.039 19.609 6.969 1 98.38 88 PRO B N 1
ATOM 1617 C CA . PRO B 1 88 ? -10.367 19.453 7.578 1 98.38 88 PRO B CA 1
ATOM 1618 C C . PRO B 1 88 ? -10.398 18.359 8.648 1 98.38 88 PRO B C 1
ATOM 1620 O O . PRO B 1 88 ? -9.555 17.453 8.633 1 98.38 88 PRO B O 1
ATOM 1623 N N . PRO B 1 89 ? -11.32 18.438 9.547 1 98.31 89 PRO B N 1
ATOM 1624 C CA . PRO B 1 89 ? -11.43 17.391 10.562 1 98.31 89 PRO B CA 1
ATOM 1625 C C . PRO B 1 89 ? -11.797 16.031 9.977 1 98.31 89 PRO B C 1
ATOM 1627 O O . PRO B 1 89 ? -12.32 15.961 8.859 1 98.31 89 PRO B O 1
ATOM 1630 N N . PRO B 1 90 ? -11.523 14.977 10.766 1 98.5 90 PRO B N 1
ATOM 1631 C CA . PRO B 1 90 ? -11.945 13.648 10.32 1 98.5 90 PRO B CA 1
ATOM 1632 C C . PRO B 1 90 ? -13.453 13.547 10.109 1 98.5 90 PRO B C 1
ATOM 1634 O O . PRO B 1 90 ? -14.219 14.25 10.766 1 98.5 90 PRO B O 1
ATOM 1637 N N . VAL B 1 91 ? -13.805 12.664 9.203 1 98.38 91 VAL B N 1
ATOM 1638 C CA . VAL B 1 91 ? -15.211 12.516 8.844 1 98.38 91 VAL B CA 1
ATOM 1639 C C . VAL B 1 91 ? -15.656 11.07 9.078 1 98.38 91 VAL B C 1
ATOM 1641 O O . VAL B 1 91 ? -14.906 10.133 8.805 1 98.38 91 VAL B O 1
ATOM 1644 N N . GLU B 1 92 ? -16.844 10.914 9.578 1 97.62 92 GLU B N 1
ATOM 1645 C CA . GLU B 1 92 ? -17.453 9.594 9.703 1 97.62 92 GLU B CA 1
ATOM 1646 C C . GLU B 1 92 ? -18.109 9.156 8.398 1 97.62 92 GLU B C 1
ATOM 1648 O O . GLU B 1 92 ? -18.859 9.922 7.797 1 97.62 92 GLU B O 1
ATOM 1653 N N . ARG B 1 93 ? -17.766 7.938 8.023 1 97 93 ARG B N 1
ATOM 1654 C CA . ARG B 1 93 ? -18.25 7.434 6.742 1 97 93 ARG B CA 1
ATOM 1655 C C . ARG B 1 93 ? -19.359 6.406 6.938 1 97 93 ARG B C 1
ATOM 1657 O O . ARG B 1 93 ? -19.422 5.754 7.984 1 97 93 ARG B O 1
ATOM 1664 N N . PRO B 1 94 ? -20.172 6.168 5.941 1 94.38 94 PRO B N 1
ATOM 1665 C CA . PRO B 1 94 ? -21.328 5.266 6.074 1 94.38 94 PRO B CA 1
ATOM 1666 C C . PRO B 1 94 ? -20.906 3.811 6.277 1 94.38 94 PRO B C 1
ATOM 1668 O O . PRO B 1 94 ? -21.719 2.99 6.727 1 94.38 94 PRO B O 1
ATOM 1671 N N . TRP B 1 95 ? -19.766 3.557 5.941 1 93.75 95 TRP B N 1
ATOM 1672 C CA . TRP B 1 95 ? -19.312 2.172 6.051 1 93.75 95 TRP B CA 1
ATOM 1673 C C . TRP B 1 95 ? -18.672 1.911 7.41 1 93.75 95 TRP B C 1
ATOM 1675 O O . TRP B 1 95 ? -17.984 0.91 7.594 1 93.75 95 TRP B O 1
ATOM 1685 N N . GLY B 1 96 ? -18.812 2.859 8.359 1 94.81 96 GLY B N 1
ATOM 1686 C CA . GLY B 1 96 ? -18.484 2.604 9.75 1 94.81 96 GLY B CA 1
ATOM 1687 C C . GLY B 1 96 ? -17.062 3 10.109 1 94.81 96 GLY B C 1
ATOM 1688 O O . GLY B 1 96 ? -16.516 2.545 11.117 1 94.81 96 GLY B O 1
ATOM 1689 N N . MET B 1 97 ? -16.469 3.816 9.281 1 96.94 97 MET B N 1
ATOM 1690 C CA . MET B 1 97 ? -15.117 4.289 9.539 1 96.94 97 MET B CA 1
ATOM 1691 C C . MET B 1 97 ? -15.102 5.793 9.789 1 96.94 97 MET B C 1
ATOM 1693 O O . MET B 1 97 ? -15.906 6.527 9.219 1 96.94 97 MET B O 1
ATOM 1697 N N . ARG B 1 98 ? -14.258 6.234 10.719 1 98.25 98 ARG B N 1
ATOM 1698 C CA . ARG B 1 98 ? -13.828 7.629 10.766 1 98.25 98 ARG B CA 1
ATOM 1699 C C . ARG B 1 98 ? -12.539 7.828 9.969 1 98.25 98 ARG B C 1
ATOM 1701 O O . ARG B 1 98 ? -11.555 7.121 10.188 1 98.25 98 ARG B O 1
ATOM 1708 N N . GLU B 1 99 ? -12.547 8.812 9.062 1 98.75 99 GLU B N 1
ATOM 1709 C CA . GLU B 1 99 ? -11.414 8.898 8.148 1 98.75 99 GLU B CA 1
ATOM 1710 C C . GLU B 1 99 ? -10.859 10.312 8.086 1 98.75 99 GLU B C 1
ATOM 1712 O O . GLU B 1 99 ? -11.602 11.289 8.242 1 98.75 99 GLU B O 1
ATOM 1717 N N . LEU B 1 100 ? -9.609 10.406 7.922 1 98.81 100 LEU B N 1
ATOM 1718 C CA . LEU B 1 100 ? -8.82 11.609 7.656 1 98.81 100 LEU B CA 1
ATOM 1719 C C . LEU B 1 100 ? -8.102 11.5 6.316 1 98.81 100 LEU B C 1
ATOM 1721 O O . LEU B 1 100 ? -7.539 10.453 5.992 1 98.81 100 LEU B O 1
ATOM 1725 N N . TYR B 1 101 ? -8.086 12.57 5.527 1 98.88 101 TYR B N 1
ATOM 1726 C CA . TYR B 1 101 ? -7.484 12.562 4.199 1 98.88 101 TYR B CA 1
ATOM 1727 C C . TYR B 1 101 ? -6.352 13.578 4.105 1 98.88 101 TYR B C 1
ATOM 1729 O O . TYR B 1 101 ? -6.504 14.727 4.516 1 98.88 101 TYR B O 1
ATOM 1737 N N . VAL B 1 102 ? -5.254 13.172 3.584 1 98.94 102 VAL B N 1
ATOM 1738 C CA . VAL B 1 102 ? -4.094 14.031 3.361 1 98.94 102 VAL B CA 1
ATOM 1739 C C . VAL B 1 102 ? -3.594 13.859 1.928 1 98.94 102 VAL B C 1
ATOM 1741 O O . VAL B 1 102 ? -3.367 12.734 1.471 1 98.94 102 VAL B O 1
ATOM 1744 N N . HIS B 1 103 ? -3.439 14.906 1.225 1 98.88 103 HIS B N 1
ATOM 1745 C CA . HIS B 1 103 ? -2.742 14.891 -0.056 1 98.88 103 HIS B CA 1
ATOM 1746 C C . HIS B 1 103 ? -1.278 15.289 0.107 1 98.88 103 HIS B C 1
ATOM 1748 O O . HIS B 1 103 ? -0.975 16.328 0.693 1 98.88 103 HIS B O 1
ATOM 1754 N N . ASP B 1 104 ? -0.416 14.453 -0.421 1 98.88 104 ASP B N 1
ATOM 1755 C CA . ASP B 1 104 ? 0.987 14.859 -0.386 1 98.88 104 ASP B CA 1
ATOM 1756 C C . ASP B 1 104 ? 1.311 15.82 -1.522 1 98.88 104 ASP B C 1
ATOM 1758 O O . ASP B 1 104 ? 0.45 16.125 -2.352 1 98.88 104 ASP B O 1
ATOM 1762 N N . PRO B 1 105 ? 2.494 16.359 -1.638 1 98.62 105 PRO B N 1
ATOM 1763 C CA . PRO B 1 105 ? 2.814 17.422 -2.586 1 98.62 105 PRO B CA 1
ATOM 1764 C C . PRO B 1 105 ? 2.672 16.984 -4.043 1 98.62 105 PRO B C 1
ATOM 1766 O O . PRO B 1 105 ? 2.576 17.828 -4.938 1 98.62 105 PRO B O 1
ATOM 1769 N N . HIS B 1 106 ? 2.707 15.695 -4.297 1 98.88 106 HIS B N 1
ATOM 1770 C CA . HIS B 1 106 ? 2.705 15.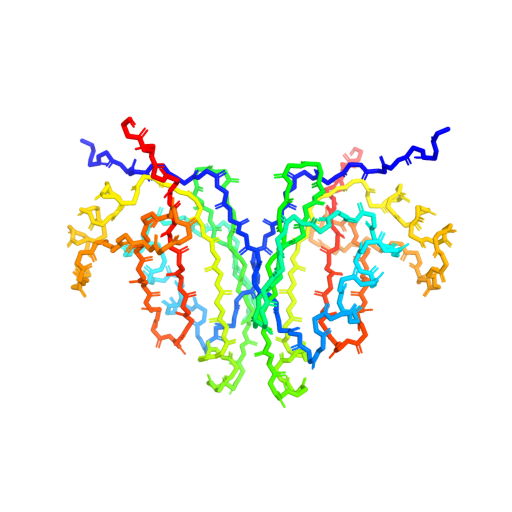203 -5.672 1 98.88 106 HIS B CA 1
ATOM 1771 C C . HIS B 1 106 ? 1.306 14.773 -6.102 1 98.88 106 HIS B C 1
ATOM 1773 O O . HIS B 1 106 ? 1.083 14.445 -7.27 1 98.88 106 HIS B O 1
ATOM 1779 N N . GLY B 1 107 ? 0.38 14.695 -5.129 1 98.81 107 GLY B N 1
ATOM 1780 C CA . GLY B 1 107 ? -1.001 14.391 -5.465 1 98.81 107 GLY B CA 1
ATOM 1781 C C . GLY B 1 107 ? -1.457 13.047 -4.938 1 98.81 107 GLY B C 1
ATOM 1782 O O . GLY B 1 107 ? -2.619 12.664 -5.102 1 98.81 107 GLY B O 1
ATOM 1783 N N . ASN B 1 108 ? -0.564 12.242 -4.328 1 98.94 108 ASN B N 1
ATOM 1784 C CA . ASN B 1 108 ? -1.006 11.008 -3.686 1 98.94 108 ASN B CA 1
ATOM 1785 C C . ASN B 1 108 ? -2.014 11.281 -2.574 1 98.94 108 ASN B C 1
ATOM 1787 O O . ASN B 1 108 ? -1.848 12.227 -1.801 1 98.94 108 ASN B O 1
ATOM 1791 N N . LEU B 1 109 ? -3.006 10.453 -2.479 1 98.94 109 LEU B N 1
ATOM 1792 C CA . LEU B 1 109 ? -4 10.562 -1.415 1 98.94 109 LEU B CA 1
ATOM 1793 C C . LEU B 1 109 ? -3.746 9.531 -0.322 1 98.94 109 LEU B C 1
ATOM 1795 O O . LEU B 1 109 ? -3.762 8.328 -0.584 1 98.94 109 LEU B O 1
ATOM 1799 N N . LEU B 1 110 ? -3.441 9.969 0.876 1 98.94 110 LEU B N 1
ATOM 1800 C CA . LEU B 1 110 ? -3.391 9.117 2.059 1 98.94 110 LEU B CA 1
ATOM 1801 C C . LEU B 1 110 ? -4.711 9.156 2.818 1 98.94 110 LEU B C 1
ATOM 1803 O O . LEU B 1 110 ? -5.16 10.227 3.232 1 98.94 110 LEU B O 1
ATOM 1807 N N . LYS B 1 111 ? -5.305 8.039 2.979 1 98.88 111 LYS B N 1
ATOM 1808 C CA . LYS B 1 111 ? -6.512 7.883 3.785 1 98.88 111 LYS B CA 1
ATOM 1809 C C . LYS B 1 111 ? -6.199 7.207 5.117 1 98.88 111 LYS B C 1
ATOM 1811 O O . LYS B 1 111 ? -5.66 6.102 5.145 1 98.88 111 LYS B O 1
ATOM 1816 N N . PHE B 1 112 ? -6.473 7.898 6.141 1 98.75 112 PHE B N 1
ATOM 1817 C CA . PHE B 1 112 ? -6.34 7.328 7.477 1 98.75 112 PHE B CA 1
ATOM 1818 C C . PHE B 1 112 ? -7.703 6.957 8.039 1 98.75 112 PHE B C 1
ATOM 1820 O O . PHE B 1 112 ? -8.648 7.75 7.984 1 98.75 112 PHE B O 1
ATOM 1827 N N . GLY B 1 113 ? -7.742 5.734 8.602 1 98.44 113 GLY B N 1
ATOM 1828 C CA . GLY B 1 113 ? -9.047 5.277 9.047 1 98.44 113 GLY B CA 1
ATOM 1829 C C . GLY B 1 113 ? -9 4.547 10.375 1 98.44 113 GLY B C 1
ATOM 1830 O O . GLY B 1 113 ? -8 3.906 10.703 1 98.44 113 GLY B O 1
ATOM 1831 N N . GLU B 1 114 ? -10.109 4.625 11.047 1 97.44 114 GLU B N 1
ATOM 1832 C CA . GLU B 1 114 ? -10.359 3.881 12.273 1 97.44 114 GLU B CA 1
ATOM 1833 C C . GLU B 1 114 ? -11.812 3.438 12.375 1 97.44 114 GLU B C 1
ATOM 1835 O O . GLU B 1 114 ? -12.719 4.172 11.969 1 97.44 114 GLU B O 1
ATOM 1840 N N . GLN B 1 115 ? -12.039 2.229 12.859 1 95.62 115 GLN B N 1
ATOM 1841 C CA . GLN B 1 115 ? -13.398 1.731 13.031 1 95.62 115 GLN B CA 1
ATOM 1842 C C . GLN B 1 115 ? -14.164 2.553 14.07 1 95.62 115 GLN B C 1
ATOM 1844 O O . GLN B 1 115 ? -13.625 2.875 15.125 1 95.62 115 GLN B O 1
ATOM 1849 N N . ILE B 1 116 ? -15.43 2.848 13.664 1 93.25 116 ILE B N 1
ATOM 1850 C CA . ILE B 1 116 ? -16.297 3.568 14.602 1 93.25 116 ILE B CA 1
ATOM 1851 C C . ILE B 1 116 ? -16.969 2.582 15.547 1 93.25 116 ILE B C 1
ATOM 1853 O O . ILE B 1 116 ? -17.531 1.582 15.109 1 93.25 116 ILE B O 1
ATOM 1857 N N . LEU B 1 117 ? -16.672 2.578 16.797 1 81.75 117 LEU B N 1
ATOM 1858 C CA . LEU B 1 117 ? -17.359 1.704 17.734 1 81.75 117 LEU B CA 1
ATOM 1859 C C . LEU B 1 117 ? -18.781 2.176 17.969 1 81.75 117 LEU B C 1
ATOM 1861 O O . LEU B 1 117 ? -19.016 3.357 18.234 1 81.75 117 LEU B O 1
ATOM 1865 N N . THR B 1 118 ? -19.781 1.68 17.156 1 65.31 118 THR B N 1
ATOM 1866 C CA . THR B 1 118 ? -21.156 2.031 17.5 1 65.31 118 THR B CA 1
ATOM 1867 C C . THR B 1 118 ? -21.422 1.812 18.984 1 65.31 118 THR B C 1
ATOM 1869 O O . THR B 1 118 ? -21.125 0.746 19.531 1 65.31 118 THR B O 1
ATOM 1872 N N . PRO B 1 119 ? -22.125 2.811 19.719 1 55.91 119 PRO B N 1
ATOM 1873 C CA . PRO B 1 119 ? -22.562 2.574 21.094 1 55.91 119 PRO B CA 1
ATOM 1874 C C . PRO B 1 119 ? -23.547 1.406 21.203 1 55.91 119 PRO B C 1
ATOM 1876 O O . PRO B 1 119 ? -24.266 1.1 20.25 1 55.91 119 PRO B O 1
#

Organism: Paracidovorax avenae (strain ATCC 19860 / DSM 7227 / CCUG 15838 / JCM 20985 / LMG 2117 / NCPPB 1011) (NCBI:txid643561)

Solvent-accessible surface area (backbone atoms only — not comparable to full-atom values): 12738 Å² total; per-residue (Å²): 122,87,77,76,53,60,45,77,43,34,24,26,46,39,55,25,76,44,65,67,58,48,51,50,44,41,36,62,39,67,62,29,41,81,74,45,72,58,98,54,36,37,33,33,33,41,76,92,29,49,40,34,33,37,66,36,93,50,60,71,51,12,53,73,31,47,33,39,30,34,32,51,40,70,50,38,50,54,48,28,39,74,47,68,48,90,65,81,77,68,43,79,45,97,86,44,32,31,34,34,76,46,70,49,98,58,39,28,37,41,36,30,31,30,79,54,80,78,133,123,86,77,74,54,60,46,77,41,34,26,27,48,40,55,26,76,43,65,67,60,50,51,49,44,40,36,61,39,68,64,29,42,80,74,46,75,59,97,54,36,38,32,33,34,41,76,90,28,49,41,34,33,38,69,34,94,51,60,70,50,12,53,74,29,47,33,38,31,35,30,50,41,68,52,39,50,53,47,27,39,73,46,67,49,88,68,78,76,68,42,79,44,96,87,44,31,32,34,33,76,46,69,49,98,57,38,30,38,41,37,29,31,30,79,52,81,78,133

InterPro domains:
  IPR000335 Bleomycin resistance protein [cd08349] (11-114)
  IPR004360 Glyoxalase/fosfomycin resistance/dioxygenase domain [PF00903] (14-112)
  IPR029068 Glyoxalase/Bleomycin resistance protein/Dihydroxybiphenyl dioxygenase [G3DSA:3.10.180.10] (2-118)
  IPR029068 Glyoxalase/Bleomycin resistance protein/Dihydroxybiphenyl dioxygenase [SSF54593] (11-114)
  IPR037523 Vicinal oxygen chelate (VOC), core domain [PS51819] (5-115)

Secondary structure (DSSP, 8-state):
---PPPEEEEEEEEEES-HHHHHHHHHHTS--EEEEE-SSEEEEEETTEEEEEEE-S-HHHHTT-EEEEEE-HHHHHHHHHHTT---PPPEE-TTSEEEEEEE-TTSPEEEEEEE----/---PPPEEEEEEEEEES-HHHHHHHHHHTT--EEEEE-SSEEEEEETTEEEEEEE-S-HHHHTT-EEEEEE-HHHHHHHHHHTT---PPPEE-TTSEEEEEEE-TTSPEEEEEEE----

Nearest PDB structures (foldseek):
  5cj3-assembly1_B  TM=9.280E-01  e=1.727E-10  Streptomyces pilosus
  4iag-assembly1_A-2  TM=9.336E-01  e=2.237E-10  Streptomyces pilosus
  1xrk-assembly1_A  TM=9.141E-01  e=2.387E-10  Streptoalloteichus hindustanus
  1byl-assembly1_A  TM=8.965E-01  e=2.387E-10  Streptoalloteichus hindustanus
  2zhp-assembly1_B  TM=8.961E-01  e=1.202E-09  Streptoalloteichus hindustanus

Foldseek 3Di:
DPDDDDDDDDEEEAEDQDVVLVQCCCVQQQPWHWDDDDPFKTWTDDPRGIYIYGHDNDLVRRLVAEDEEEDDQQVSVVRNVVSPDDFDHWDADPVQWTWGWDAGPSNYIYIYIDGHDDD/DPDDDDDDDDEEEAEDQDVVLVQCCCVQQQPWHWDDDDPFKTWTDDPRGIYIYGHDNDLVRRLVAEDEEEDDQQVSVVRNVVSPDDFDHWDADPVQWTWGWDAGPSNYIYIYIDGHDDD

Radius of gyration: 17.7 Å; Cα contacts (8 Å, |Δi|>4): 547; chains: 2; bounding box: 48×51×42 Å

Sequence (238 aa):
MEHAAPLHATIPVLASLDLDESAAFYSGRLGFTVASRTDDYLIATRDGCELHFWLCGERHIAENTSCYARGDVRALHAEFTQRGLVLPPPVERPWGMRELYVHDPHGNLLKFGEQILTPMEHAAPLHATIPVLASLDLDESAAFYSGRLGFTVASRTDDYLIATRDGCELHFWLCGERHIAENTSCYARGDVRALHAEFTQRGLVLPPPVERPWGMRELYVHDPHGNLLKFGEQILTP

pLDDT: mean 95.98, std 8.9, range [41.97, 99.0]